Protein AF-0000000076750617 (afdb_homodimer)

pLDDT: mean 94.41, std 9.97, range [33.75, 98.94]

Foldseek 3Di:
DPQDAWDWDDDPFKIKIAGLQQAPPPCLQCVQCVQQAPPVDVVRGHCHSDDVVSNQVSQLPRQANRMDMAGNVRDHDDWDPPWDWDDDVVFWIKIAGFDWDDDPPDDIDTDGIRTADDPPQRPDPRGDRCRVVD/DPQDAWDWDDDPFKIKIAGLQQAPPPCLQCVQCVQQAPPVDVVRGHCHSDDVVSNQVSQLPRQANRMDMAGNVRDHDAWDPPWDWDDDVVFFIKIAGFDWDDDPPDDIDTDGIRTADDPPQRPDPRGDRCRVVD

Organism: NCBI:txid927661

Structure (mmCIF, N/CA/C/O backbone):
data_AF-0000000076750617-model_v1
#
loop_
_entity.id
_entity.type
_entity.pdbx_description
1 polymer 'Iron-binding zinc finger CDGSH type domain-containing protein'
#
loop_
_atom_site.group_PDB
_atom_site.id
_atom_site.type_symbol
_atom_site.label_atom_id
_atom_site.label_alt_id
_atom_site.label_comp_id
_atom_site.label_asym_id
_atom_site.label_entity_id
_atom_site.label_seq_id
_atom_site.pdbx_PDB_ins_code
_atom_site.Cartn_x
_atom_site.Cartn_y
_atom_site.Cartn_z
_atom_site.occupancy
_atom_site.B_iso_or_equiv
_atom_site.auth_seq_id
_atom_site.auth_comp_id
_atom_site.auth_asym_id
_atom_site.auth_atom_id
_atom_site.pdbx_PDB_model_num
ATOM 1 N N . MET A 1 1 ? 6.527 28.312 -9.266 1 33.91 1 MET A N 1
ATOM 2 C CA . MET A 1 1 ? 6.438 28.688 -7.859 1 33.91 1 MET A CA 1
ATOM 3 C C . MET A 1 1 ? 6.836 27.516 -6.965 1 33.91 1 MET A C 1
ATOM 5 O O . MET A 1 1 ? 6.324 26.406 -7.117 1 33.91 1 MET A O 1
ATOM 9 N N . THR A 1 2 ? 8.117 27.328 -6.492 1 40.31 2 THR A N 1
ATOM 10 C CA . THR A 1 2 ? 8.711 26.25 -5.688 1 40.31 2 THR A CA 1
ATOM 11 C C . THR A 1 2 ? 7.727 25.781 -4.625 1 40.31 2 THR A C 1
ATOM 13 O O . THR A 1 2 ? 7.316 26.547 -3.754 1 40.31 2 THR A O 1
ATOM 16 N N . GLU A 1 3 ? 6.797 24.984 -4.957 1 49.97 3 GLU A N 1
ATOM 17 C CA . GLU A 1 3 ? 5.871 24.578 -3.906 1 49.97 3 GLU A CA 1
ATOM 18 C C . GLU A 1 3 ? 6.605 24.297 -2.598 1 49.97 3 GLU A C 1
ATOM 20 O O . GLU A 1 3 ? 7.527 23.484 -2.559 1 49.97 3 GLU A O 1
ATOM 25 N N . PRO A 1 4 ? 6.648 25.156 -1.754 1 65.56 4 PRO A N 1
ATOM 26 C CA . PRO A 1 4 ? 7.43 25.031 -0.523 1 65.56 4 PRO A CA 1
ATOM 27 C C . PRO A 1 4 ? 7.242 23.672 0.161 1 65.56 4 PRO A C 1
ATOM 29 O O . PRO A 1 4 ? 6.195 23.047 0.006 1 65.56 4 PRO A O 1
ATOM 32 N N . GLY A 1 5 ? 8.367 22.828 0.518 1 80.5 5 GLY A N 1
ATOM 33 C CA . GLY A 1 5 ? 8.453 21.609 1.309 1 80.5 5 GLY A CA 1
ATOM 34 C C . GLY A 1 5 ? 7.547 21.625 2.523 1 80.5 5 GLY A C 1
ATOM 35 O O . GLY A 1 5 ? 6.762 22.562 2.709 1 80.5 5 GLY A O 1
ATOM 36 N N . PRO A 1 6 ? 7.324 20.672 3.219 1 93.81 6 PRO A N 1
ATOM 37 C CA . PRO A 1 6 ? 6.504 20.578 4.43 1 93.81 6 PRO A CA 1
ATOM 38 C C . PRO A 1 6 ? 6.809 21.703 5.426 1 93.81 6 PRO A C 1
ATOM 40 O O . PRO A 1 6 ? 7.961 22.125 5.551 1 93.81 6 PRO A O 1
ATOM 43 N N . LYS A 1 7 ? 5.758 22.25 6.109 1 97.56 7 LYS A N 1
ATOM 44 C CA . LYS A 1 7 ? 5.871 23.266 7.148 1 97.56 7 LYS A CA 1
ATOM 45 C C . LYS A 1 7 ? 5.43 22.719 8.5 1 97.56 7 LYS A C 1
ATOM 47 O O . LYS A 1 7 ? 4.449 21.984 8.586 1 97.56 7 LYS A O 1
ATOM 52 N N . SER A 1 8 ? 6.203 23.078 9.555 1 98.19 8 SER A N 1
ATOM 53 C CA . SER A 1 8 ? 5.871 22.641 10.906 1 98.19 8 SER A CA 1
ATOM 54 C C . SER A 1 8 ? 5.258 23.766 11.719 1 98.19 8 SER A C 1
ATOM 56 O O . SER A 1 8 ? 5.711 24.922 11.633 1 98.19 8 SER A O 1
ATOM 58 N N . TYR A 1 9 ? 4.266 23.531 12.422 1 98.75 9 TYR A N 1
ATOM 59 C CA . TYR A 1 9 ? 3.574 24.422 13.359 1 98.75 9 TYR A CA 1
ATOM 60 C C . TYR A 1 9 ? 3.707 23.906 14.789 1 98.75 9 TYR A C 1
ATOM 62 O O . TYR A 1 9 ? 3.172 22.859 15.133 1 98.75 9 TYR A O 1
ATOM 70 N N . GLN A 1 10 ? 4.402 24.688 15.578 1 98.56 10 GLN A N 1
ATOM 71 C CA . GLN A 1 10 ? 4.793 24.219 16.906 1 98.56 10 GLN A CA 1
ATOM 72 C C . GLN A 1 10 ? 3.771 24.641 17.969 1 98.56 10 GLN A C 1
ATOM 74 O O . GLN A 1 10 ? 3.316 25.781 17.984 1 98.56 10 GLN A O 1
ATOM 79 N N . GLY A 1 11 ? 3.348 23.719 18.75 1 98.56 11 GLY A N 1
ATOM 80 C CA . GLY A 1 11 ? 2.611 23.953 19.969 1 98.56 11 GLY A CA 1
ATOM 81 C C . GLY A 1 11 ? 3.381 23.562 21.219 1 98.56 11 GLY A C 1
ATOM 82 O O . GLY A 1 11 ? 4.547 23.172 21.141 1 98.56 11 GLY A O 1
ATOM 83 N N . SER A 1 12 ? 2.73 23.781 22.344 1 98.62 12 SER A N 1
ATOM 84 C CA . SER A 1 12 ? 3.379 23.469 23.609 1 98.62 12 SER A CA 1
ATOM 85 C C . SER A 1 12 ? 3.576 21.953 23.766 1 98.62 12 SER A C 1
ATOM 87 O O . SER A 1 12 ? 4.625 21.516 24.234 1 98.62 12 SER A O 1
ATOM 89 N N . ASP A 1 13 ? 2.564 21.172 23.344 1 98.75 13 ASP A N 1
ATOM 90 C CA . ASP A 1 13 ? 2.594 19.734 23.625 1 98.75 13 ASP A CA 1
ATOM 91 C C . ASP A 1 13 ? 2.584 18.922 22.328 1 98.75 13 ASP A C 1
ATOM 93 O O . ASP A 1 13 ? 2.738 17.703 22.359 1 98.75 13 ASP A O 1
ATOM 97 N N . ILE A 1 14 ? 2.395 19.609 21.172 1 98.81 14 ILE A N 1
ATOM 98 C CA . ILE A 1 14 ? 2.309 18.906 19.891 1 98.81 14 ILE A CA 1
ATOM 99 C C . ILE A 1 14 ? 2.762 19.828 18.766 1 98.81 14 ILE A C 1
ATOM 101 O O . ILE A 1 14 ? 2.502 21.047 18.797 1 98.81 14 ILE A O 1
ATOM 105 N N . ALA A 1 15 ? 3.518 19.266 17.828 1 98.88 15 ALA A N 1
ATOM 106 C CA . ALA A 1 15 ? 3.822 19.922 16.547 1 98.88 15 ALA A CA 1
ATOM 107 C C . ALA A 1 15 ? 3.09 19.25 15.398 1 98.88 15 ALA A C 1
ATOM 109 O O . ALA A 1 15 ? 2.994 18.016 15.344 1 98.88 15 ALA A O 1
ATOM 110 N N . VAL A 1 16 ? 2.502 20.109 14.523 1 98.88 16 VAL A N 1
ATOM 111 C CA . VAL A 1 16 ? 1.812 19.609 13.336 1 98.88 16 VAL A CA 1
ATOM 112 C C . VAL A 1 16 ? 2.607 19.969 12.086 1 98.88 16 VAL A C 1
ATOM 114 O O . VAL A 1 16 ? 3.061 21.109 11.938 1 98.88 16 VAL A O 1
ATOM 117 N N . THR A 1 17 ? 2.883 18.984 11.297 1 98.62 17 THR A N 1
ATOM 118 C CA . THR A 1 17 ? 3.533 19.203 10.008 1 98.62 17 THR A CA 1
ATOM 119 C C . THR A 1 17 ? 2.525 19.109 8.867 1 98.62 17 THR A C 1
ATOM 121 O O . THR A 1 17 ? 1.673 18.219 8.867 1 98.62 17 THR A O 1
ATOM 124 N N . PHE A 1 18 ? 2.627 20.109 7.953 1 98.62 18 PHE A N 1
ATOM 125 C CA . PHE A 1 18 ? 1.755 20.125 6.789 1 98.62 18 PHE A CA 1
ATOM 126 C C . PHE A 1 18 ? 2.57 20.109 5.5 1 98.62 18 PHE A C 1
ATOM 128 O O . PHE A 1 18 ? 3.43 20.969 5.293 1 98.62 18 PHE A O 1
ATOM 135 N N . ASP A 1 19 ? 2.305 19.078 4.719 1 96.75 19 ASP A N 1
ATOM 136 C CA . ASP A 1 19 ? 2.865 19 3.371 1 96.75 19 ASP A CA 1
ATOM 137 C C . ASP A 1 19 ? 1.813 19.328 2.316 1 96.75 19 ASP A C 1
ATOM 139 O O . ASP A 1 19 ? 1.036 18.469 1.912 1 96.75 19 ASP A O 1
ATOM 143 N N . GLY A 1 20 ? 1.879 20.547 1.853 1 95.62 20 GLY A N 1
ATOM 144 C CA . GLY A 1 20 ? 0.889 21.016 0.895 1 95.62 20 GLY A CA 1
ATOM 145 C C . GLY A 1 20 ? 0.898 20.234 -0.403 1 95.62 20 GLY A C 1
ATOM 146 O O . GLY A 1 20 ? -0.136 20.094 -1.058 1 95.62 20 GLY A O 1
ATOM 147 N N . GLY A 1 21 ? 2.018 19.719 -0.758 1 93.19 21 GLY A N 1
ATOM 148 C CA . GLY A 1 21 ? 2.146 18.938 -1.978 1 93.19 21 GLY A CA 1
ATOM 149 C C . GLY A 1 21 ? 1.416 17.609 -1.915 1 93.19 21 GLY A C 1
ATOM 150 O O . GLY A 1 21 ? 1.137 17 -2.949 1 93.19 21 GLY A O 1
ATOM 151 N N . ARG A 1 22 ? 1.099 17.172 -0.683 1 95.06 22 ARG A N 1
ATOM 152 C CA . ARG A 1 22 ? 0.409 15.898 -0.473 1 95.06 22 ARG A CA 1
ATOM 153 C C . ARG A 1 22 ? -1.066 16.125 -0.159 1 95.06 22 ARG A C 1
ATOM 155 O O . ARG A 1 22 ? -1.836 15.164 -0.053 1 95.06 22 ARG A O 1
ATOM 162 N N . CYS A 1 23 ? -1.448 17.328 -0.032 1 96.81 23 CYS A N 1
ATOM 163 C CA . CYS A 1 23 ? -2.822 17.609 0.375 1 96.81 23 CYS A CA 1
ATOM 164 C C . CYS A 1 23 ? -3.781 17.438 -0.796 1 96.81 23 CYS A C 1
ATOM 166 O O . CYS A 1 23 ? -3.602 18.047 -1.848 1 96.81 23 CYS A O 1
ATOM 168 N N . LEU A 1 24 ? -4.715 16.641 -0.522 1 95.38 24 LEU A N 1
ATOM 169 C CA . LEU A 1 24 ? -5.734 16.453 -1.547 1 95.38 24 LEU A CA 1
ATOM 170 C C . LEU A 1 24 ? -7.062 17.062 -1.114 1 95.38 24 LEU A C 1
ATOM 172 O O . LEU A 1 24 ? -8.125 16.672 -1.607 1 95.38 24 LEU A O 1
ATOM 176 N N . HIS A 1 25 ? -7.055 17.859 -0.127 1 96.25 25 HIS A N 1
ATOM 177 C CA . HIS A 1 25 ? -8.172 18.688 0.316 1 96.25 25 HIS A CA 1
ATOM 178 C C . HIS A 1 25 ? -9.359 17.828 0.733 1 96.25 25 HIS A C 1
ATOM 180 O O . HIS A 1 25 ? -10.508 18.141 0.394 1 96.25 25 HIS A O 1
ATOM 186 N N . PHE A 1 26 ? -9.062 16.844 1.54 1 95.69 26 PHE A N 1
ATOM 187 C CA . PHE A 1 26 ? -10.156 16.031 2.07 1 95.69 26 PHE A CA 1
ATOM 188 C C . PHE A 1 26 ? -10.938 16.797 3.129 1 95.69 26 PHE A C 1
ATOM 190 O O . PHE A 1 26 ? -12.078 16.438 3.447 1 95.69 26 PHE A O 1
ATOM 197 N N . ALA A 1 27 ? -10.344 17.734 3.744 1 98.12 27 ALA A N 1
ATOM 198 C CA . ALA A 1 27 ? -10.961 18.719 4.621 1 98.12 27 ALA A CA 1
ATOM 199 C C . ALA A 1 27 ? -11.359 18.094 5.953 1 98.12 27 ALA A C 1
ATOM 201 O O . ALA A 1 27 ? -12.203 18.641 6.672 1 98.12 27 ALA A O 1
ATOM 202 N N . GLU A 1 28 ? -10.789 17 6.348 1 98.5 28 GLU A N 1
ATOM 203 C CA . GLU A 1 28 ? -11.047 16.406 7.66 1 98.5 28 GLU A CA 1
ATOM 204 C C . GLU A 1 28 ? -10.539 17.312 8.781 1 98.5 28 GLU A C 1
ATOM 206 O O . GLU A 1 28 ? -11.109 17.344 9.875 1 98.5 28 GLU A O 1
ATOM 211 N N . CYS A 1 29 ? -9.5 18.047 8.461 1 98.75 29 CYS A N 1
ATOM 212 C CA . CYS A 1 29 ? -8.867 18.906 9.445 1 98.75 29 CYS A CA 1
ATOM 213 C C . CYS A 1 29 ? -9.727 20.141 9.719 1 98.75 29 CYS A C 1
ATOM 215 O O . CYS A 1 29 ? -10.109 20.375 10.867 1 98.75 29 CYS A O 1
ATOM 217 N N . VAL A 1 30 ? -10.125 20.859 8.672 1 98.75 30 VAL A N 1
ATOM 218 C CA . VAL A 1 30 ? -10.875 22.109 8.844 1 98.75 30 VAL A CA 1
ATOM 219 C C . VAL A 1 30 ? -12.266 21.797 9.391 1 98.75 30 VAL A C 1
ATOM 221 O O . VAL A 1 30 ? -12.766 22.516 10.258 1 98.75 30 VAL A O 1
ATOM 224 N N . ARG A 1 31 ? -12.891 20.688 9 1 98.62 31 ARG A N 1
ATOM 225 C CA . ARG A 1 31 ? -14.203 20.297 9.484 1 98.62 31 ARG A CA 1
ATOM 226 C C . ARG A 1 31 ? -14.133 19.75 10.906 1 98.62 31 ARG A C 1
ATOM 228 O O . ARG A 1 31 ? -15.016 20.016 11.727 1 98.62 31 ARG A O 1
ATOM 235 N N . GLY A 1 32 ? -13.125 19.047 11.219 1 98.69 32 GLY A N 1
ATOM 236 C CA . GLY A 1 32 ? -13.031 18.312 12.461 1 98.69 32 GLY A CA 1
ATOM 237 C C . GLY A 1 32 ? -12.602 19.172 13.641 1 98.69 32 GLY A C 1
ATOM 238 O O . GLY A 1 32 ? -12.953 18.875 14.789 1 98.69 32 GLY A O 1
ATOM 239 N N . LEU A 1 33 ? -11.773 20.219 13.367 1 98.81 33 LEU A N 1
ATOM 240 C CA . LEU A 1 33 ? -11.211 21.016 14.445 1 98.81 33 LEU A CA 1
ATOM 241 C C . LEU A 1 33 ? -10.914 22.438 13.969 1 98.81 33 LEU A C 1
ATOM 243 O O . LEU A 1 33 ? -9.758 22.859 13.922 1 98.81 33 LEU A O 1
ATOM 247 N N . PRO A 1 34 ? -11.945 23.219 13.695 1 98.75 34 PRO A N 1
ATOM 248 C CA . PRO A 1 34 ? -11.758 24.516 13.062 1 98.75 34 PRO A CA 1
ATOM 249 C C . PRO A 1 34 ? -11.016 25.516 13.945 1 98.75 34 PRO A C 1
ATOM 251 O O . PRO A 1 34 ? -10.461 26.5 13.453 1 98.75 34 PRO A O 1
ATOM 254 N N . GLU A 1 35 ? -10.992 25.266 15.219 1 98.69 35 GLU A N 1
ATOM 255 C CA . GLU A 1 35 ? -10.273 26.188 16.109 1 98.69 35 GLU A CA 1
ATOM 256 C C . GLU A 1 35 ? -8.758 26.016 15.961 1 98.69 35 GLU A C 1
ATOM 258 O O . GLU A 1 35 ? -7.996 26.906 16.344 1 98.69 35 GLU A O 1
ATOM 263 N N . VAL A 1 36 ? -8.305 24.891 15.445 1 98.94 36 VAL A N 1
ATOM 264 C CA . VAL A 1 36 ? -6.887 24.625 15.242 1 98.94 36 VAL A CA 1
ATOM 265 C C . VAL A 1 36 ? -6.527 24.828 13.773 1 98.94 36 VAL A C 1
ATOM 267 O O . VAL A 1 36 ? -5.465 25.359 13.453 1 98.94 36 VAL A O 1
ATOM 270 N N . PHE A 1 37 ? -7.406 24.391 12.898 1 98.94 37 PHE A N 1
ATOM 271 C CA . PHE A 1 37 ? -7.211 24.484 11.461 1 98.94 37 PHE A CA 1
ATOM 272 C C . PHE A 1 37 ? -8.156 25.516 10.859 1 98.94 37 PHE A C 1
ATOM 274 O O . PHE A 1 37 ? -9.344 25.25 10.688 1 98.94 37 PHE A O 1
ATOM 281 N N . ASP A 1 38 ? -7.637 26.688 10.523 1 98.75 38 ASP A N 1
ATOM 282 C CA . ASP A 1 38 ? -8.414 27.812 10.016 1 98.75 38 ASP A CA 1
ATOM 283 C C . ASP A 1 38 ? -7.707 28.484 8.836 1 98.75 38 ASP A C 1
ATOM 285 O O . ASP A 1 38 ? -6.785 29.281 9.023 1 98.75 38 ASP A O 1
ATOM 289 N N . VAL A 1 39 ? -8.203 28.203 7.707 1 98.06 39 VAL A N 1
ATOM 290 C CA . VAL A 1 39 ? -7.512 28.609 6.492 1 98.06 39 VAL A CA 1
ATOM 291 C C . VAL A 1 39 ? -7.609 30.125 6.328 1 98.06 39 VAL A C 1
ATOM 293 O O . VAL A 1 39 ? -6.934 30.703 5.477 1 98.06 39 VAL A O 1
ATOM 296 N N . THR A 1 40 ? -8.328 30.781 7.203 1 97.81 40 THR A N 1
ATOM 297 C CA . THR A 1 40 ? -8.469 32.219 7.129 1 97.81 40 THR A CA 1
ATOM 298 C C . THR A 1 40 ? -7.535 32.906 8.133 1 97.81 40 THR A C 1
ATOM 300 O O . THR A 1 40 ? -7.434 34.125 8.156 1 97.81 40 THR A O 1
ATOM 303 N N . ALA A 1 41 ? -6.875 32.25 8.898 1 97.88 41 ALA A N 1
ATOM 304 C CA . ALA A 1 41 ? -5.965 32.75 9.922 1 97.88 41 ALA A CA 1
ATOM 305 C C . ALA A 1 41 ? -4.512 32.656 9.461 1 97.88 41 ALA A C 1
ATOM 307 O O . ALA A 1 41 ? -4.211 31.969 8.484 1 97.88 41 ALA A O 1
ATOM 308 N N . ARG A 1 42 ? -3.629 33.469 10.195 1 97.5 42 ARG A N 1
ATOM 309 C CA . ARG A 1 42 ? -2.182 33.375 10.031 1 97.5 42 ARG A CA 1
ATOM 310 C C . ARG A 1 42 ? -1.476 33.375 11.383 1 97.5 42 ARG A C 1
ATOM 312 O O . ARG A 1 42 ? -1.557 34.344 12.125 1 97.5 42 ARG A O 1
ATOM 319 N N . PRO A 1 43 ? -0.805 32.25 11.633 1 97.44 43 PRO A N 1
ATOM 320 C CA . PRO A 1 43 ? -0.737 31 10.867 1 97.44 43 PRO A CA 1
ATOM 321 C C . PRO A 1 43 ? -2.082 30.281 10.789 1 97.44 43 PRO A C 1
ATOM 323 O O . PRO A 1 43 ? -2.932 30.453 11.672 1 97.44 43 PRO A O 1
ATOM 326 N N . TRP A 1 44 ? -2.273 29.375 9.82 1 98.44 44 TRP A N 1
ATOM 327 C CA . TRP A 1 44 ? -3.574 28.734 9.625 1 98.44 44 TRP A CA 1
ATOM 328 C C . TRP A 1 44 ? -3.711 27.5 10.508 1 98.44 44 TRP A C 1
ATOM 330 O O . TRP A 1 44 ? -4.809 26.953 10.664 1 98.44 44 TRP A O 1
ATOM 340 N N . ILE A 1 45 ? -2.609 26.969 11.016 1 98.88 45 ILE A N 1
ATOM 341 C CA . ILE A 1 45 ? -2.621 25.875 11.984 1 98.88 45 ILE A CA 1
ATOM 342 C C . ILE A 1 45 ? -2.125 26.375 13.336 1 98.88 45 ILE A C 1
ATOM 344 O O . ILE A 1 45 ? -0.996 26.859 13.453 1 98.88 45 ILE A O 1
ATOM 348 N N . SER A 1 46 ? -2.971 26.281 14.344 1 98.88 46 SER A N 1
ATOM 349 C CA . SER A 1 46 ? -2.652 26.688 15.703 1 98.88 46 SER A CA 1
ATOM 350 C C . SER A 1 46 ? -2.803 25.531 16.688 1 98.88 46 SER A C 1
ATOM 352 O O . SER A 1 46 ? -3.828 25.406 17.359 1 98.88 46 SER A O 1
ATOM 354 N N . PRO A 1 47 ? -1.754 24.734 16.922 1 98.81 47 PRO A N 1
ATOM 355 C CA . PRO A 1 47 ? -1.856 23.484 17.672 1 98.81 47 PRO A CA 1
ATOM 356 C C . PRO A 1 47 ? -2.283 23.703 19.125 1 98.81 47 PRO A C 1
ATOM 358 O O . PRO A 1 47 ? -2.885 22.828 19.75 1 98.81 47 PRO A O 1
ATOM 361 N N . ASP A 1 48 ? -2.051 24.906 19.672 1 98.81 48 ASP A N 1
ATOM 362 C CA . ASP A 1 48 ? -2.297 25.141 21.078 1 98.81 48 ASP A CA 1
ATOM 363 C C . ASP A 1 48 ? -3.766 25.469 21.344 1 98.81 48 ASP A C 1
ATOM 365 O O . ASP A 1 48 ? -4.188 25.594 22.484 1 98.81 48 ASP A O 1
ATOM 369 N N . ASN A 1 49 ? -4.539 25.547 20.266 1 98.81 49 ASN A N 1
ATOM 370 C CA . ASN A 1 49 ? -5.945 25.906 20.422 1 98.81 49 ASN A CA 1
ATOM 371 C C . ASN A 1 49 ? -6.777 24.719 20.891 1 98.81 49 ASN A C 1
ATOM 373 O O . ASN A 1 49 ? -7.973 24.859 21.156 1 98.81 49 ASN A O 1
ATOM 377 N N . ALA A 1 50 ? -6.258 23.516 21.047 1 98.81 50 ALA A N 1
ATOM 378 C CA . ALA A 1 50 ? -6.91 22.328 21.578 1 98.81 50 ALA A CA 1
ATOM 379 C C . ALA A 1 50 ? -5.898 21.406 22.266 1 98.81 50 ALA A C 1
ATOM 381 O O . ALA A 1 50 ? -4.691 21.641 22.203 1 98.81 50 ALA A O 1
ATOM 382 N N . ASP A 1 51 ? -6.441 20.469 22.938 1 98.62 51 ASP A N 1
ATOM 383 C CA . ASP A 1 51 ? -5.582 19.469 23.578 1 98.62 51 ASP A CA 1
ATOM 384 C C . ASP A 1 51 ? -4.809 18.672 22.531 1 98.62 51 ASP A C 1
ATOM 386 O O . ASP A 1 51 ? -5.344 18.344 21.469 1 98.62 51 ASP A O 1
ATOM 390 N N . ALA A 1 52 ? -3.564 18.297 22.906 1 98.81 52 ALA A N 1
ATOM 391 C CA . ALA A 1 52 ? -2.68 17.594 21.984 1 98.81 52 ALA A CA 1
ATOM 392 C C . ALA A 1 52 ? -3.334 16.312 21.469 1 98.81 52 ALA A C 1
ATOM 394 O O . ALA A 1 52 ? -3.213 15.961 20.297 1 98.81 52 ALA A O 1
ATOM 395 N N . ALA A 1 53 ? -3.992 15.578 22.359 1 98.69 53 ALA A N 1
ATOM 396 C CA . ALA A 1 53 ? -4.621 14.32 21.969 1 98.69 53 ALA A CA 1
ATOM 397 C C . ALA A 1 53 ? -5.738 14.555 20.969 1 98.69 53 ALA A C 1
ATOM 399 O O . ALA A 1 53 ? -5.938 13.75 20.047 1 98.69 53 ALA A O 1
ATOM 400 N N . VAL A 1 54 ? -6.473 15.641 21.125 1 98.81 54 VAL A N 1
ATOM 401 C CA . VAL A 1 54 ? -7.559 15.984 20.219 1 98.81 54 VAL A CA 1
ATOM 402 C C . VAL A 1 54 ? -6.984 16.359 18.859 1 98.81 54 VAL A C 1
ATOM 404 O O . VAL A 1 54 ? -7.488 15.922 17.812 1 98.81 54 VAL A O 1
ATOM 407 N N . VAL A 1 55 ? -5.898 17.156 18.797 1 98.88 55 VAL A N 1
ATOM 408 C CA . VAL A 1 55 ? -5.238 17.547 17.547 1 98.88 55 VAL A CA 1
ATOM 409 C C . VAL A 1 55 ? -4.738 16.312 16.812 1 98.88 55 VAL A C 1
ATOM 411 O O . VAL A 1 55 ? -4.977 16.156 15.617 1 98.88 55 VAL A O 1
ATOM 414 N N . ALA A 1 56 ? -4.109 15.398 17.547 1 98.88 56 ALA A N 1
ATOM 415 C CA . ALA A 1 56 ? -3.586 14.172 16.938 1 98.88 56 ALA A CA 1
ATOM 416 C C . ALA A 1 56 ? -4.703 13.359 16.297 1 98.88 56 ALA A C 1
ATOM 418 O O . ALA A 1 56 ? -4.551 12.875 15.172 1 98.88 56 ALA A O 1
ATOM 419 N N . ASP A 1 57 ? -5.797 13.258 16.984 1 98.75 57 ASP A N 1
ATOM 420 C CA . ASP A 1 57 ? -6.934 12.492 16.469 1 98.75 57 ASP A CA 1
ATOM 421 C C . ASP A 1 57 ? -7.41 13.039 15.133 1 98.75 57 ASP A C 1
ATOM 423 O O . ASP A 1 57 ? -7.672 12.273 14.203 1 98.75 57 ASP A O 1
ATOM 427 N N . VAL A 1 58 ? -7.516 14.312 15.031 1 98.88 58 VAL A N 1
ATOM 428 C CA . VAL A 1 58 ? -8.008 14.945 13.812 1 98.88 58 VAL A CA 1
ATOM 429 C C . VAL A 1 58 ? -6.969 14.82 12.703 1 98.88 58 VAL A C 1
ATOM 431 O O . VAL A 1 58 ? -7.309 14.547 11.555 1 98.88 58 VAL A O 1
ATOM 434 N N . VAL A 1 59 ? -5.652 14.977 13.023 1 98.88 59 VAL A N 1
ATOM 435 C CA . VAL A 1 59 ? -4.57 14.828 12.055 1 98.88 59 VAL A CA 1
ATOM 436 C C . VAL A 1 59 ? -4.605 13.43 11.453 1 98.88 59 VAL A C 1
ATOM 438 O O . VAL A 1 59 ? -4.41 13.266 10.242 1 98.88 59 VAL A O 1
ATOM 441 N N . GLU A 1 60 ? -4.938 12.43 12.234 1 98.69 60 GLU A N 1
ATOM 442 C CA . GLU A 1 60 ? -4.93 11.031 11.805 1 98.69 60 GLU A CA 1
ATOM 443 C C . GLU A 1 60 ? -6.07 10.742 10.836 1 98.69 60 GLU A C 1
ATOM 445 O O . GLU A 1 60 ? -6.082 9.703 10.172 1 98.69 60 GLU A O 1
ATOM 450 N N . ARG A 1 61 ? -6.949 11.688 10.688 1 98.56 61 ARG A N 1
ATOM 451 C CA . ARG A 1 61 ? -8.062 11.516 9.766 1 98.56 61 ARG A CA 1
ATOM 452 C C . ARG A 1 61 ? -7.688 11.984 8.359 1 98.56 61 ARG A C 1
ATOM 454 O O . ARG A 1 61 ? -8.438 11.758 7.406 1 98.56 61 ARG A O 1
ATOM 461 N N . CYS A 1 62 ? -6.574 12.648 8.195 1 98.62 62 CYS A N 1
ATOM 462 C CA . CYS A 1 62 ? -6.105 13.055 6.875 1 98.62 62 CYS A CA 1
ATOM 463 C C . CYS A 1 62 ? -5.668 11.852 6.051 1 98.62 62 CYS A C 1
ATOM 465 O O . CYS A 1 62 ? -4.613 11.273 6.309 1 98.62 62 CYS A O 1
ATOM 467 N N . PRO A 1 63 ? -6.352 11.555 4.969 1 97.56 63 PRO A N 1
ATOM 468 C CA . PRO A 1 63 ?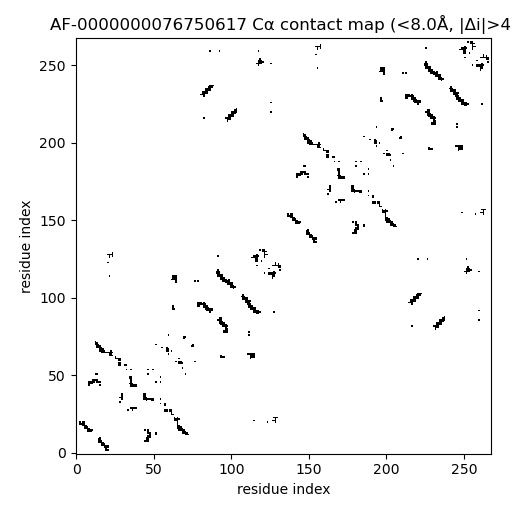 -6.074 10.289 4.285 1 97.56 63 PRO A CA 1
ATOM 469 C C . PRO A 1 63 ? -4.766 10.312 3.5 1 97.56 63 PRO A C 1
ATOM 471 O O . PRO A 1 63 ? -4.129 9.273 3.32 1 97.56 63 PRO A O 1
ATOM 474 N N . SER A 1 64 ? -4.387 11.43 3.068 1 97.31 64 SER A N 1
ATOM 475 C CA . SER A 1 64 ? -3.203 11.5 2.217 1 97.31 64 SER A CA 1
ATOM 476 C C . SER A 1 64 ? -1.923 11.477 3.047 1 97.31 64 SER A C 1
ATOM 478 O O . SER A 1 64 ? -0.832 11.273 2.508 1 97.31 64 SER A O 1
ATOM 480 N N . GLY A 1 65 ? -2.092 11.703 4.332 1 97.94 65 GLY A N 1
ATOM 481 C CA . GLY A 1 65 ? -0.913 11.844 5.172 1 97.94 65 GLY A CA 1
ATOM 482 C C . GLY A 1 65 ? -0.257 13.211 5.059 1 97.94 65 GLY A C 1
ATOM 483 O O . GLY A 1 65 ? 0.86 13.406 5.539 1 97.94 65 GLY A O 1
ATOM 484 N N . ALA A 1 66 ? -0.927 14.156 4.414 1 98 66 ALA A N 1
ATOM 485 C CA . ALA A 1 66 ? -0.399 15.516 4.305 1 98 66 ALA A CA 1
ATOM 486 C C . ALA A 1 66 ? -0.188 16.141 5.684 1 98 66 ALA A C 1
ATOM 488 O O . ALA A 1 66 ? 0.697 16.969 5.863 1 98 66 ALA A O 1
ATOM 489 N N . LEU A 1 67 ? -1.031 15.758 6.574 1 98.62 67 LEU A N 1
ATOM 490 C CA . LEU A 1 67 ? -0.852 16.203 7.957 1 98.62 67 LEU A CA 1
ATOM 491 C C . LEU A 1 67 ? -0.196 15.102 8.789 1 98.62 67 LEU A C 1
ATOM 493 O O . LEU A 1 67 ? -0.584 13.93 8.703 1 98.62 67 LEU A O 1
ATOM 497 N N . GLN A 1 68 ? 0.785 15.438 9.5 1 98.44 68 GLN A N 1
ATOM 498 C CA . GLN A 1 68 ? 1.472 14.602 10.477 1 98.44 68 GLN A CA 1
ATOM 499 C C . GLN A 1 68 ? 1.659 15.352 11.797 1 98.44 68 GLN A C 1
ATOM 501 O O . GLN A 1 68 ? 1.331 16.531 11.898 1 98.44 68 GLN A O 1
ATOM 506 N N . TYR A 1 69 ? 2.131 14.578 12.812 1 98.75 69 TYR A N 1
ATOM 507 C CA . TYR A 1 69 ? 2.342 15.266 14.078 1 98.75 69 TYR A CA 1
ATOM 508 C C . TYR A 1 69 ? 3.451 14.602 14.883 1 98.75 69 TYR A C 1
ATOM 510 O O . TYR A 1 69 ? 3.848 13.469 14.586 1 98.75 69 TYR A O 1
ATOM 518 N N . SER A 1 70 ? 3.98 15.32 15.797 1 98.5 70 SER A N 1
ATOM 519 C CA . SER A 1 70 ? 4.859 14.844 16.859 1 98.5 70 SER A CA 1
ATOM 520 C C . SER A 1 70 ? 4.422 15.375 18.219 1 98.5 70 SER A C 1
ATOM 522 O O . SER A 1 70 ? 4.242 16.578 18.391 1 98.5 70 SER A O 1
ATOM 524 N N . ARG A 1 71 ? 4.223 14.5 19.125 1 98.75 71 ARG A N 1
ATOM 525 C CA . ARG A 1 71 ? 3.807 14.906 20.469 1 98.75 71 ARG A CA 1
ATOM 526 C C . ARG A 1 71 ? 5 14.953 21.422 1 98.75 71 ARG A C 1
ATOM 528 O O . ARG A 1 71 ? 5.906 14.125 21.328 1 98.75 71 ARG A O 1
ATOM 535 N N . ARG A 1 72 ? 4.926 15.766 22.328 1 98.25 72 ARG A N 1
ATOM 536 C CA . ARG A 1 72 ? 5.984 15.906 23.312 1 98.25 72 ARG A CA 1
ATOM 537 C C . ARG A 1 72 ? 6.055 14.68 24.219 1 98.25 72 ARG A C 1
ATOM 539 O O . ARG A 1 72 ? 7.137 14.273 24.641 1 98.25 72 ARG A O 1
ATOM 546 N N . ASP A 1 73 ? 4.984 14.117 24.547 1 98.25 73 ASP A N 1
ATOM 547 C CA . ASP A 1 73 ? 4.961 12.969 25.453 1 98.25 73 ASP A CA 1
ATOM 548 C C . ASP A 1 73 ? 5.426 11.695 24.734 1 98.25 73 ASP A C 1
ATOM 550 O O . ASP A 1 73 ? 5.457 10.617 25.328 1 98.25 73 ASP A O 1
ATOM 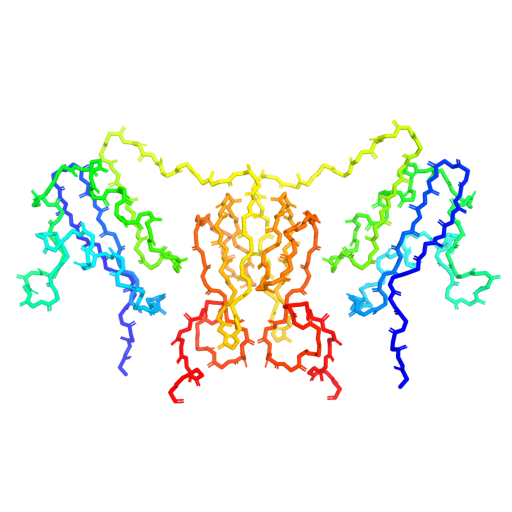554 N N . GLY A 1 74 ? 5.645 11.742 23.422 1 97.81 74 GLY A N 1
ATOM 555 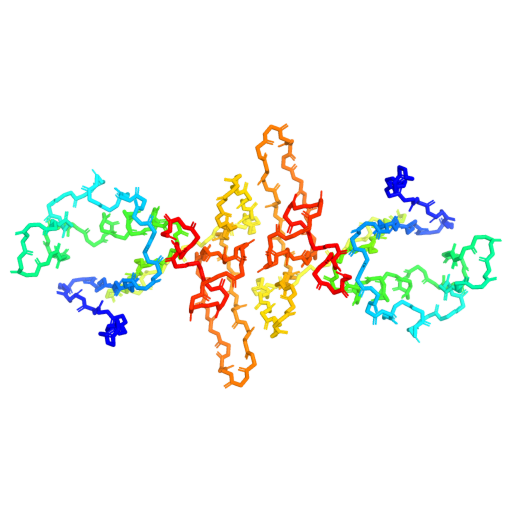C CA . GLY A 1 74 ? 6.211 10.633 22.688 1 97.81 74 GLY A CA 1
ATOM 556 C C . GLY A 1 74 ? 5.16 9.711 22.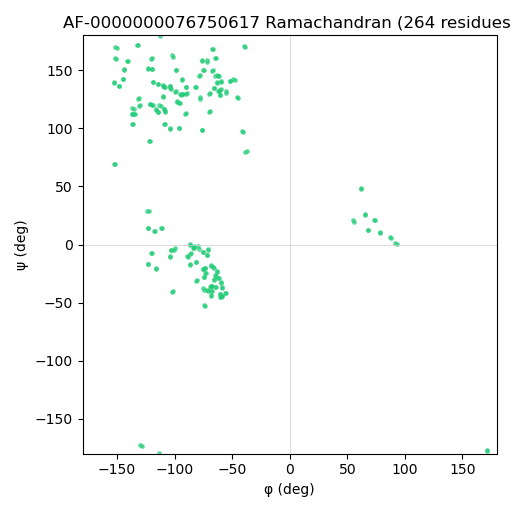094 1 97.81 74 GLY A C 1
ATOM 557 O O . GLY A 1 74 ? 5.488 8.742 21.406 1 97.81 74 GLY A O 1
ATOM 558 N N . ALA A 1 75 ? 3.885 10.102 22.359 1 98 75 ALA A N 1
ATOM 559 C CA . ALA A 1 75 ? 2.828 9.273 21.781 1 98 75 ALA A CA 1
ATOM 560 C C . ALA A 1 75 ? 2.842 9.344 20.266 1 98 75 ALA A C 1
ATOM 562 O O . ALA A 1 75 ? 3.029 10.422 19.688 1 98 75 ALA A O 1
ATOM 563 N N . GLU A 1 76 ? 2.723 8.148 19.578 1 97.19 76 GLU A N 1
ATOM 564 C CA . GLU A 1 76 ? 2.719 8.055 18.109 1 97.19 76 GLU A CA 1
ATOM 565 C C . GLU A 1 76 ? 1.417 7.438 17.609 1 97.19 76 GLU A C 1
ATOM 567 O O . GLU A 1 76 ? 0.682 6.809 18.375 1 97.19 76 GLU A O 1
ATOM 572 N N . GLU A 1 77 ? 1.14 7.676 16.328 1 97.56 77 GLU A N 1
ATOM 573 C CA . GLU A 1 77 ? -0.009 7.043 15.68 1 97.56 77 GLU A CA 1
ATOM 574 C C . GLU A 1 77 ? 0.132 5.523 15.664 1 97.56 77 GLU A C 1
ATOM 576 O O . GLU A 1 77 ? 1.212 5 15.391 1 97.56 77 GLU A O 1
ATOM 581 N N . VAL A 1 78 ? -0.913 4.887 16.062 1 97.38 78 VAL A N 1
ATOM 582 C CA . VAL A 1 78 ? -0.983 3.436 15.914 1 97.38 78 VAL A CA 1
ATOM 583 C C . VAL A 1 78 ? -1.734 3.084 14.633 1 97.38 78 VAL A C 1
ATOM 585 O O . VAL A 1 78 ? -2.965 3.152 14.586 1 97.38 78 VAL A O 1
ATOM 588 N N . PRO A 1 79 ? -1.047 2.754 13.594 1 97.69 79 PRO A N 1
ATOM 589 C CA . PRO A 1 79 ? -1.73 2.469 12.328 1 97.69 79 PRO A CA 1
ATOM 590 C C . PRO A 1 79 ? -2.49 1.145 12.352 1 97.69 79 PRO A C 1
ATOM 592 O O . PRO A 1 79 ? -2.186 0.271 13.172 1 97.69 79 PRO A O 1
ATOM 595 N N . PRO A 1 80 ? -3.445 1.042 11.5 1 98.06 80 PRO A N 1
ATOM 596 C CA . PRO A 1 80 ? -4.195 -0.216 11.438 1 98.06 80 PRO A CA 1
ATOM 597 C C . PRO A 1 80 ? -3.346 -1.384 10.938 1 98.06 80 PRO A C 1
ATOM 599 O O . PRO A 1 80 ? -2.373 -1.178 10.203 1 98.06 80 PRO A O 1
ATOM 602 N N . ASP A 1 81 ? -3.711 -2.594 11.43 1 97.69 81 ASP A N 1
ATOM 603 C CA . ASP A 1 81 ? -3.207 -3.885 10.969 1 97.69 81 ASP A CA 1
ATOM 604 C C . ASP A 1 81 ? -4.344 -4.891 10.797 1 97.69 81 ASP A C 1
ATOM 606 O O . ASP A 1 81 ? -5.031 -5.227 11.766 1 97.69 81 ASP A O 1
ATOM 610 N N . PRO A 1 82 ? -4.609 -5.273 9.578 1 98.25 82 PRO A N 1
ATOM 611 C CA . PRO A 1 82 ? -3.83 -5.148 8.344 1 98.25 82 PRO A CA 1
ATOM 612 C C . PRO A 1 82 ? -3.865 -3.734 7.766 1 98.25 82 PRO A C 1
ATOM 614 O O . PRO A 1 82 ? -4.738 -2.939 8.125 1 98.25 82 PRO A O 1
ATOM 617 N N . THR A 1 83 ? -2.748 -3.502 6.883 1 98.81 83 THR A N 1
ATOM 618 C CA . THR A 1 83 ? -2.746 -2.277 6.09 1 98.81 83 THR A CA 1
ATOM 619 C C . THR A 1 83 ? -3.963 -2.23 5.168 1 98.81 83 THR A C 1
ATOM 621 O O . THR A 1 83 ? -4.246 -3.195 4.457 1 98.81 83 THR A O 1
ATOM 624 N N . VAL A 1 84 ? -4.633 -1.105 5.141 1 98.62 84 VAL A N 1
ATOM 625 C CA . VAL A 1 84 ? -5.816 -0.937 4.305 1 98.62 84 VAL A CA 1
ATOM 626 C C . VAL A 1 84 ? -5.438 -0.23 3.006 1 98.62 84 VAL A C 1
ATOM 628 O O . VAL A 1 84 ? -4.824 0.838 3.029 1 98.62 84 VAL A O 1
ATOM 631 N N . VAL A 1 85 ? -5.73 -0.848 1.937 1 98.62 85 VAL A N 1
ATOM 632 C CA . VAL A 1 85 ? -5.547 -0.301 0.597 1 98.62 85 VAL A CA 1
ATOM 633 C C . VAL A 1 85 ? -6.906 0.019 -0.023 1 98.62 85 VAL A C 1
ATOM 635 O O . VAL A 1 85 ? -7.715 -0.881 -0.26 1 98.62 85 VAL A O 1
ATOM 638 N N . THR A 1 86 ? -7.152 1.291 -0.298 1 97.31 86 THR A N 1
ATOM 639 C CA . THR A 1 86 ? -8.445 1.705 -0.841 1 97.31 86 THR A CA 1
ATOM 640 C C . THR A 1 86 ? -8.281 2.285 -2.242 1 97.31 86 THR A C 1
ATOM 642 O O . THR A 1 86 ? -7.609 3.305 -2.424 1 97.31 86 THR A O 1
ATOM 645 N N . ALA A 1 87 ? -8.859 1.615 -3.158 1 92.62 87 ALA A N 1
ATOM 646 C CA . ALA A 1 87 ? -8.883 2.143 -4.52 1 92.62 87 ALA A CA 1
ATOM 647 C C . ALA A 1 87 ? -10.117 3.006 -4.75 1 92.62 87 ALA A C 1
ATOM 649 O O . ALA A 1 87 ? -11.25 2.518 -4.664 1 92.62 87 ALA A O 1
ATOM 650 N N . VAL A 1 88 ? -9.875 4.227 -4.926 1 84.62 88 VAL A N 1
ATOM 651 C CA . VAL A 1 88 ? -10.945 5.172 -5.223 1 84.62 88 VAL A CA 1
ATOM 652 C C . VAL A 1 88 ? -11.148 5.262 -6.734 1 84.62 88 VAL A C 1
ATOM 654 O O . VAL A 1 88 ? -10.188 5.219 -7.5 1 84.62 88 VAL A O 1
ATOM 657 N N . GLU A 1 89 ? -12.422 5.238 -7.156 1 81.06 89 GLU A N 1
ATOM 658 C CA . GLU A 1 89 ? -12.695 5.355 -8.586 1 81.06 89 GLU A CA 1
ATOM 659 C C . GLU A 1 89 ? -12.164 6.672 -9.141 1 81.06 89 GLU A C 1
ATOM 661 O O . GLU A 1 89 ? -12.453 7.742 -8.609 1 81.06 89 GLU A O 1
ATOM 666 N N . SER A 1 90 ? -11.414 6.617 -10.18 1 80.12 90 SER A N 1
ATOM 667 C CA . SER A 1 90 ? -10.852 7.789 -10.844 1 80.12 90 SER A CA 1
ATOM 668 C C . SER A 1 90 ? -10.055 8.648 -9.867 1 80.12 90 SER A C 1
ATOM 670 O O . SER A 1 90 ? -9.992 9.875 -10.023 1 80.12 90 SER A O 1
ATOM 672 N N . GLY A 1 91 ? -9.656 8.062 -8.82 1 88.56 91 GLY A N 1
ATOM 673 C CA . GLY A 1 91 ? -8.883 8.789 -7.828 1 88.56 91 GLY A CA 1
ATOM 674 C C . GLY A 1 91 ? -7.617 8.07 -7.414 1 88.56 91 GLY A C 1
ATOM 675 O O . GLY A 1 91 ? -7.164 7.152 -8.102 1 88.56 91 GLY A O 1
ATOM 676 N N . PRO A 1 92 ? -6.941 8.602 -6.41 1 95.5 92 PRO A N 1
ATOM 677 C CA . PRO A 1 92 ? -5.711 7.977 -5.914 1 95.5 92 PRO A CA 1
ATOM 678 C C . PRO A 1 92 ? -5.969 6.629 -5.242 1 95.5 92 PRO A C 1
ATOM 680 O O . PRO A 1 92 ? -7.121 6.246 -5.035 1 95.5 92 PRO A O 1
ATOM 683 N N . ILE A 1 93 ? -4.98 5.922 -4.984 1 97.31 93 ILE A N 1
ATOM 684 C CA . ILE A 1 93 ? -5.023 4.766 -4.098 1 97.31 93 ILE A CA 1
ATOM 685 C C . ILE A 1 93 ? -4.582 5.176 -2.693 1 97.31 93 ILE A C 1
ATOM 687 O O . ILE A 1 93 ? -3.473 5.688 -2.51 1 97.31 93 ILE A O 1
ATOM 691 N N . LEU A 1 94 ? -5.43 4.973 -1.771 1 98.06 94 LEU A N 1
ATOM 692 C CA . LEU A 1 94 ? -5.129 5.359 -0.397 1 98.06 94 LEU A CA 1
ATOM 693 C C . LEU A 1 94 ? -4.57 4.18 0.39 1 98.06 94 LEU A C 1
ATOM 695 O O . LEU A 1 94 ? -5.125 3.08 0.346 1 98.06 94 LEU A O 1
ATOM 699 N N . LEU A 1 95 ? -3.438 4.41 1.046 1 98.62 95 LEU A N 1
ATOM 700 C CA . LEU A 1 95 ? -2.869 3.441 1.975 1 98.62 95 LEU A CA 1
ATOM 701 C C . LEU A 1 95 ? -2.979 3.936 3.412 1 98.62 95 LEU A C 1
ATOM 703 O O . LEU A 1 95 ? -2.754 5.117 3.686 1 98.62 95 LEU A O 1
ATOM 707 N N . HIS A 1 96 ? -3.34 3.109 4.293 1 98.75 96 HIS A N 1
ATOM 708 C CA . HIS A 1 96 ? -3.324 3.352 5.73 1 98.75 96 HIS A CA 1
ATOM 709 C C . HIS A 1 96 ? -2.785 2.141 6.488 1 98.75 96 HIS A C 1
ATOM 711 O O . HIS A 1 96 ? -3.402 1.074 6.484 1 98.75 96 HIS A O 1
ATOM 717 N N . GLY A 1 97 ? -1.615 2.244 7.102 1 98.75 97 GLY A N 1
ATOM 718 C CA . GLY A 1 97 ? -0.968 1.133 7.781 1 98.75 97 GLY A CA 1
ATOM 719 C C . GLY A 1 97 ? 0.45 1.446 8.219 1 98.75 97 GLY A C 1
ATOM 720 O O . GLY A 1 97 ? 0.871 2.605 8.195 1 98.75 97 GLY A O 1
ATOM 721 N N . ASN A 1 98 ? 1.083 0.438 8.797 1 98.69 98 ASN A N 1
ATOM 722 C CA . ASN A 1 98 ? 2.508 0.506 9.109 1 98.69 98 ASN A CA 1
ATOM 723 C C . ASN A 1 98 ? 3.363 0.323 7.859 1 98.69 98 ASN A C 1
ATOM 725 O O . ASN A 1 98 ? 3.605 -0.805 7.426 1 98.69 98 ASN A O 1
ATOM 729 N N . LEU A 1 99 ? 3.838 1.49 7.293 1 98.75 99 LEU A N 1
ATOM 730 C CA . LEU A 1 99 ? 4.406 1.476 5.949 1 98.75 99 LEU A CA 1
ATOM 731 C C . LEU A 1 99 ? 5.859 1.942 5.973 1 98.75 99 LEU A C 1
ATOM 733 O O . LEU A 1 99 ? 6.246 2.746 6.824 1 98.75 99 LEU A O 1
ATOM 737 N N . VAL A 1 100 ? 6.57 1.439 5.055 1 98.56 100 VAL A N 1
ATOM 738 C CA . VAL A 1 100 ? 7.879 1.981 4.711 1 98.56 100 VAL A CA 1
ATOM 739 C C . VAL A 1 100 ? 7.973 2.188 3.201 1 98.56 100 VAL A C 1
ATOM 741 O O . VAL A 1 100 ? 7.758 1.252 2.426 1 98.56 100 VAL A O 1
ATOM 744 N N . LEU A 1 101 ? 8.164 3.361 2.811 1 97.88 101 LEU A N 1
ATOM 745 C CA . LEU A 1 101 ? 8.297 3.703 1.399 1 97.88 101 LEU A CA 1
ATOM 746 C C . LEU A 1 101 ? 9.75 3.613 0.949 1 97.88 101 LEU A C 1
ATOM 748 O O . LEU A 1 101 ? 10.641 4.164 1.599 1 97.88 101 LEU A O 1
ATOM 752 N N . THR A 1 102 ? 9.93 2.93 -0.121 1 96.19 102 THR A N 1
ATOM 753 C CA . THR A 1 102 ? 11.242 2.793 -0.738 1 96.19 102 THR A CA 1
ATOM 754 C C . THR A 1 102 ? 11.242 3.359 -2.156 1 96.19 102 THR A C 1
ATOM 756 O O . THR A 1 102 ? 10.43 2.945 -2.99 1 96.19 102 THR A O 1
ATOM 759 N N . GLU A 1 103 ? 12.047 4.328 -2.436 1 90.69 103 GLU A N 1
ATOM 760 C CA . GLU A 1 103 ? 12.234 4.938 -3.75 1 90.69 103 GLU A CA 1
ATOM 761 C C . GLU A 1 103 ? 13.695 4.871 -4.188 1 90.69 103 GLU A C 1
ATOM 763 O O . GLU A 1 103 ? 14.602 4.863 -3.348 1 90.69 103 GLU A O 1
ATOM 768 N N . PRO A 1 104 ? 13.867 4.828 -5.504 1 84.56 104 PRO A N 1
ATOM 769 C CA . PRO A 1 104 ? 15.258 4.797 -5.973 1 84.56 104 PRO A CA 1
ATOM 770 C C . PRO A 1 104 ? 16.094 5.965 -5.445 1 84.56 104 PRO A C 1
ATOM 772 O O . PRO A 1 104 ? 15.609 7.102 -5.414 1 84.56 104 PRO A O 1
ATOM 775 N N . LEU A 1 105 ? 17.25 5.73 -4.906 1 83.94 105 LEU A N 1
ATOM 776 C CA . LEU A 1 105 ? 18.281 6.688 -4.512 1 83.94 105 LEU A CA 1
ATOM 777 C C . LEU A 1 105 ? 17.812 7.531 -3.33 1 83.94 105 LEU A C 1
ATOM 779 O O . LEU A 1 105 ? 18.359 8.609 -3.084 1 83.94 105 LEU A O 1
ATOM 783 N N . GLN A 1 106 ? 16.766 7.215 -2.658 1 86.5 106 GLN A N 1
ATOM 784 C CA . GLN A 1 106 ? 16.312 7.898 -1.454 1 86.5 106 GLN A CA 1
ATOM 785 C C . GLN A 1 106 ? 16.281 6.949 -0.261 1 86.5 106 GLN A C 1
ATOM 787 O O . GLN A 1 106 ? 16 5.758 -0.417 1 86.5 106 GLN A O 1
ATOM 792 N N . PRO A 1 107 ? 16.672 7.43 0.829 1 93 107 PRO A N 1
ATOM 793 C CA . PRO A 1 107 ? 16.516 6.586 2.014 1 93 107 PRO A CA 1
ATOM 794 C C . PRO A 1 107 ? 15.055 6.211 2.27 1 93 107 PRO A C 1
ATOM 796 O O . PRO A 1 107 ? 14.148 7.02 2.031 1 93 107 PRO A O 1
ATOM 799 N N . SER A 1 108 ? 14.844 4.977 2.658 1 95.5 108 SER A N 1
ATOM 800 C CA . SER A 1 108 ? 13.492 4.57 3.021 1 95.5 108 SER A CA 1
ATOM 801 C C . SER A 1 108 ? 12.977 5.371 4.211 1 95.5 108 SER A C 1
ATOM 803 O O . SER A 1 108 ? 13.75 5.754 5.09 1 95.5 108 SER A O 1
ATOM 805 N N . HIS A 1 109 ? 11.695 5.625 4.168 1 94.81 109 HIS A N 1
ATOM 806 C CA . HIS A 1 109 ? 11.148 6.352 5.309 1 94.81 109 HIS A CA 1
ATOM 807 C C . HIS A 1 109 ? 9.742 5.871 5.645 1 94.81 109 HIS A C 1
ATOM 809 O O . HIS A 1 109 ? 9.008 5.426 4.762 1 94.81 109 HIS A O 1
ATOM 815 N N . ARG A 1 110 ? 9.406 5.992 6.895 1 96.75 110 ARG A N 1
ATOM 816 C CA . ARG A 1 110 ? 8.164 5.461 7.441 1 96.75 110 ARG A CA 1
ATOM 817 C C . ARG A 1 110 ? 6.988 6.375 7.113 1 96.75 110 ARG A C 1
ATOM 819 O O . ARG A 1 110 ? 7.148 7.594 7.023 1 96.75 110 ARG A O 1
ATOM 826 N N . GLN A 1 111 ? 5.887 5.742 6.902 1 97.12 111 GLN A N 1
ATOM 827 C CA . GLN A 1 111 ? 4.605 6.414 6.703 1 97.12 111 GLN A CA 1
ATOM 828 C C . GLN A 1 111 ? 3.475 5.656 7.395 1 97.12 111 GLN A C 1
ATOM 830 O O . GLN A 1 111 ? 3.578 4.453 7.629 1 97.12 111 GLN A O 1
ATOM 835 N N . ASN A 1 112 ? 2.377 6.469 7.656 1 98.25 112 ASN A N 1
ATOM 836 C CA . ASN A 1 112 ? 1.17 5.812 8.148 1 98.25 112 ASN A CA 1
ATOM 837 C C . ASN A 1 112 ? 0.014 5.957 7.164 1 98.25 112 ASN A C 1
ATOM 839 O O . ASN A 1 112 ? -0.966 5.211 7.234 1 98.25 112 ASN A O 1
ATOM 843 N N . ARG A 1 113 ? 0.16 6.941 6.32 1 98.62 113 ARG A N 1
ATOM 844 C CA . ARG A 1 113 ? -0.875 7.242 5.336 1 98.62 113 ARG A CA 1
ATOM 845 C C . ARG A 1 113 ? -0.268 7.812 4.062 1 98.62 113 ARG A C 1
ATOM 847 O O . ARG A 1 113 ? 0.653 8.633 4.117 1 98.62 113 ARG A O 1
ATOM 854 N N . MET A 1 114 ? -0.755 7.336 3 1 97.88 114 MET A N 1
ATOM 855 C CA . MET A 1 114 ? -0.318 7.805 1.688 1 97.88 114 MET A CA 1
ATOM 856 C C . MET A 1 114 ? -1.479 7.816 0.7 1 97.88 114 MET A C 1
ATOM 858 O O . MET A 1 114 ? -2.344 6.938 0.741 1 97.88 114 MET A O 1
ATOM 862 N N . ALA A 1 115 ? -1.485 8.797 -0.125 1 97.81 115 ALA A N 1
ATOM 863 C CA . ALA A 1 115 ? -2.271 8.766 -1.355 1 97.81 115 ALA A CA 1
ATOM 864 C C . ALA A 1 115 ? -1.372 8.625 -2.578 1 97.81 115 ALA A C 1
ATOM 866 O O . ALA A 1 115 ? -0.588 9.523 -2.893 1 97.81 115 ALA A O 1
ATOM 867 N N . LEU A 1 116 ? -1.511 7.543 -3.232 1 97.06 116 LEU A N 1
ATOM 868 C CA . LEU A 1 116 ? -0.643 7.238 -4.367 1 97.06 116 LEU A CA 1
ATOM 869 C C . LEU A 1 116 ? -1.282 7.688 -5.676 1 97.06 116 LEU A C 1
ATOM 871 O O . LEU A 1 116 ? -2.488 7.52 -5.871 1 97.06 116 LEU A O 1
ATOM 875 N N . CYS A 1 117 ? -0.438 8.195 -6.535 1 95.38 117 CYS A N 1
ATOM 876 C CA . CYS A 1 117 ? -0.893 8.586 -7.867 1 95.38 117 CYS A CA 1
ATOM 877 C C . CYS A 1 117 ? -1.248 7.359 -8.703 1 95.38 117 CYS A C 1
ATOM 879 O O . CYS A 1 117 ? -0.441 6.438 -8.836 1 95.38 117 CYS A O 1
ATOM 881 N N . ALA A 1 118 ? -2.428 7.438 -9.289 1 93.69 118 ALA A N 1
ATOM 882 C CA . ALA A 1 118 ? -2.895 6.316 -10.102 1 93.69 118 ALA A CA 1
ATOM 883 C C . ALA A 1 118 ? -3.09 6.738 -11.555 1 93.69 118 ALA A C 1
ATOM 885 O O . ALA A 1 118 ? -3.654 5.988 -12.352 1 93.69 118 ALA A O 1
ATOM 886 N N . CYS A 1 119 ? -2.635 7.891 -11.961 1 93.25 119 CYS A N 1
ATOM 887 C CA . CYS A 1 119 ? -2.898 8.367 -13.312 1 93.25 119 CYS A CA 1
ATOM 888 C C . CYS A 1 119 ? -1.598 8.664 -14.047 1 93.25 119 CYS A C 1
ATOM 890 O O . CYS A 1 119 ? -1.603 8.883 -15.266 1 93.25 119 CYS A O 1
ATOM 892 N N . GLY A 1 120 ? -0.557 8.773 -13.297 1 91.69 120 GLY A N 1
ATOM 893 C CA . GLY A 1 120 ? 0.744 8.992 -13.906 1 91.69 120 GLY A CA 1
ATOM 894 C C . GLY A 1 120 ? 1.056 10.453 -14.141 1 91.69 120 GLY A C 1
ATOM 895 O O . GLY A 1 120 ? 2.123 10.797 -14.656 1 91.69 120 GLY A O 1
ATOM 896 N N . ARG A 1 121 ? 0.209 11.336 -13.672 1 92.94 121 ARG A N 1
ATOM 897 C CA . ARG A 1 121 ? 0.376 12.742 -14.031 1 92.94 121 ARG A CA 1
ATOM 898 C C . ARG A 1 121 ? 0.965 13.547 -12.875 1 92.94 121 ARG A C 1
ATOM 900 O O . ARG A 1 121 ? 1.347 14.703 -13.055 1 92.94 121 ARG A O 1
ATOM 907 N N . SER A 1 122 ? 1.029 12.938 -11.672 1 93.69 122 SER A N 1
ATOM 908 C CA . SER A 1 122 ? 1.549 13.664 -10.516 1 93.69 122 SER A CA 1
ATOM 909 C C . SER A 1 122 ? 3.008 14.055 -10.719 1 93.69 122 SER A C 1
ATOM 911 O O . SER A 1 122 ? 3.809 13.258 -11.203 1 93.69 122 SER A O 1
ATOM 913 N N . ALA A 1 123 ? 3.348 15.297 -10.305 1 92 123 ALA A N 1
ATOM 914 C CA . ALA A 1 123 ? 4.738 15.742 -10.297 1 92 123 ALA A CA 1
ATOM 915 C C . ALA A 1 123 ? 5.461 15.273 -9.039 1 92 123 ALA A C 1
ATOM 917 O O . ALA A 1 123 ? 6.676 15.438 -8.914 1 92 123 ALA A O 1
ATOM 918 N N . LYS A 1 124 ? 4.746 14.578 -8.172 1 91.19 124 LYS A N 1
ATOM 919 C CA . LYS A 1 124 ? 5.301 14.164 -6.887 1 91.19 124 LYS A CA 1
ATOM 920 C C . LYS A 1 124 ? 5.203 12.648 -6.715 1 91.19 124 LYS A C 1
ATOM 922 O O . LYS A 1 124 ? 5.16 12.148 -5.59 1 91.19 124 LYS A O 1
ATOM 927 N N . ARG A 1 125 ? 5.223 11.977 -7.766 1 92.81 125 ARG A N 1
ATOM 928 C CA . ARG A 1 125 ? 5.117 10.523 -7.684 1 92.81 125 ARG A CA 1
ATOM 929 C C . ARG A 1 125 ? 6.141 9.953 -6.711 1 92.81 125 ARG A C 1
ATOM 931 O O . ARG A 1 125 ? 7.262 10.461 -6.609 1 92.81 125 ARG A O 1
ATOM 938 N N . PRO A 1 126 ? 5.676 8.914 -5.941 1 94.94 126 PRO A N 1
ATOM 939 C CA . PRO A 1 126 ? 4.453 8.125 -6.125 1 94.94 126 PRO A CA 1
ATOM 940 C C . PRO A 1 126 ? 3.232 8.766 -5.473 1 94.94 126 PRO A C 1
ATOM 942 O O . PRO A 1 126 ? 2.117 8.258 -5.605 1 94.94 126 PRO A O 1
ATOM 945 N N . PHE A 1 127 ? 3.434 9.945 -4.82 1 95.75 127 PHE A N 1
ATOM 946 C CA . PHE A 1 127 ? 2.303 10.602 -4.172 1 95.75 127 PHE A CA 1
ATOM 947 C C . PHE A 1 127 ? 1.397 11.258 -5.207 1 95.75 127 PHE A C 1
ATOM 949 O O . PHE A 1 127 ? 1.862 11.688 -6.262 1 95.75 127 PHE A O 1
ATOM 956 N N . CYS A 1 128 ? 0.158 11.312 -4.871 1 95.69 128 CYS A N 1
ATOM 957 C CA . CYS A 1 128 ? -0.82 12.031 -5.68 1 95.69 128 CYS A CA 1
ATOM 958 C C . CYS A 1 128 ? -0.789 13.523 -5.367 1 95.69 128 CYS A C 1
ATOM 960 O O . CYS A 1 128 ? -0.754 13.922 -4.203 1 95.69 128 CYS A O 1
ATOM 962 N N . ASP A 1 129 ? -0.822 14.32 -6.473 1 93.19 129 ASP A N 1
ATOM 963 C CA . ASP A 1 129 ? -0.886 15.773 -6.281 1 93.19 129 ASP A CA 1
ATOM 964 C C . ASP A 1 129 ? -2.1 16.359 -6.992 1 93.19 129 ASP A C 1
ATOM 966 O O . ASP A 1 129 ? -2.127 17.562 -7.289 1 93.19 129 ASP A O 1
ATOM 970 N N . ASN A 1 130 ? -3.021 15.57 -7.402 1 91.25 130 ASN A N 1
ATOM 971 C CA . ASN A 1 130 ? -4.273 15.953 -8.047 1 91.25 130 ASN A CA 1
ATOM 972 C C . ASN A 1 130 ? -4.031 16.609 -9.406 1 91.25 130 ASN A C 1
ATOM 974 O O . ASN A 1 130 ? -4.852 17.391 -9.875 1 91.25 130 ASN A O 1
ATOM 978 N N . ALA A 1 131 ? -2.98 16.312 -10.016 1 90.25 131 ALA A N 1
ATOM 979 C CA . ALA A 1 131 ? -2.658 16.922 -11.305 1 90.25 131 ALA A CA 1
ATOM 980 C C . ALA A 1 131 ? -3.676 16.531 -12.367 1 90.25 131 ALA A C 1
ATOM 982 O O . ALA A 1 131 ? -3.867 17.25 -13.352 1 90.25 131 ALA A O 1
ATOM 983 N N . CYS A 1 132 ? -4.305 15.344 -12.172 1 84.38 132 CYS A N 1
ATOM 984 C CA . CYS A 1 132 ? -5.246 14.867 -13.18 1 84.38 132 CYS A CA 1
ATOM 985 C C . CYS A 1 132 ? -6.559 15.641 -13.109 1 84.38 132 CYS A C 1
ATOM 987 O O . CYS A 1 132 ? -7.383 15.562 -14.023 1 84.38 132 CYS A O 1
ATOM 989 N N . ARG A 1 133 ? -6.812 16.219 -12.039 1 77.12 133 ARG A N 1
ATOM 990 C CA . ARG A 1 133 ? -8.055 16.984 -11.906 1 77.12 133 ARG A CA 1
ATOM 991 C C . ARG A 1 133 ? -7.879 18.406 -12.414 1 77.12 133 ARG A C 1
ATOM 993 O O . ARG A 1 133 ? -8.859 19.141 -12.562 1 77.12 133 ARG A O 1
ATOM 1000 N N . THR A 1 134 ? -6.629 18.75 -12.734 1 62.75 134 THR A N 1
ATOM 1001 C CA . THR A 1 134 ? -6.406 20.094 -13.281 1 62.75 134 THR A CA 1
ATOM 1002 C C . THR A 1 134 ? -6.27 20.031 -14.805 1 62.75 134 THR A C 1
ATOM 1004 O O . THR A 1 134 ? -5.664 19.094 -15.336 1 62.75 134 THR A O 1
ATOM 1007 N N . MET B 1 1 ? -10.766 -11.367 -26.094 1 33.75 1 MET B N 1
ATOM 1008 C CA . MET B 1 1 ? -10.438 -12.68 -25.547 1 33.75 1 MET B CA 1
ATOM 1009 C C . MET B 1 1 ? -10.516 -12.664 -24.031 1 33.75 1 MET B C 1
ATOM 1011 O O . MET B 1 1 ? -9.914 -11.812 -23.375 1 33.75 1 MET B O 1
ATOM 1015 N N . THR B 1 2 ? -11.633 -13.016 -23.328 1 40.31 2 THR B N 1
ATOM 1016 C CA . THR B 1 2 ? -11.914 -13.023 -21.891 1 40.31 2 THR B CA 1
ATOM 1017 C C . THR B 1 2 ? -10.688 -13.445 -21.094 1 40.31 2 THR B C 1
ATOM 1019 O O . THR B 1 2 ? -10.195 -14.562 -21.25 1 40.31 2 THR B O 1
ATOM 1022 N N . GLU B 1 3 ? -9.773 -12.586 -20.859 1 50.09 3 GLU B N 1
ATOM 1023 C CA . GLU B 1 3 ? -8.609 -13.055 -20.109 1 50.09 3 GLU B CA 1
ATOM 1024 C C . GLU B 1 3 ? -9.008 -13.984 -18.984 1 50.09 3 GLU B C 1
ATOM 1026 O O . GLU B 1 3 ? -9.82 -13.625 -18.125 1 50.09 3 GLU B O 1
ATOM 1031 N N . PRO B 1 4 ? -8.953 -15.172 -19.156 1 65.31 4 PRO B N 1
ATOM 1032 C CA . PRO B 1 4 ? -9.43 -16.141 -18.156 1 65.31 4 PRO B CA 1
ATOM 1033 C C . PRO B 1 4 ? -8.977 -15.812 -16.75 1 65.31 4 PRO B C 1
ATOM 1035 O O . PRO B 1 4 ? -7.93 -15.18 -16.562 1 65.31 4 PRO B O 1
ATOM 1038 N N . GLY B 1 5 ? -9.93 -15.688 -15.656 1 80.44 5 GLY B N 1
ATOM 1039 C CA . GLY B 1 5 ? -9.727 -15.547 -14.219 1 80.44 5 GLY B CA 1
ATOM 1040 C C . GLY B 1 5 ? -8.594 -16.406 -13.695 1 80.44 5 GLY B C 1
ATOM 1041 O O . GLY B 1 5 ? -7.883 -17.047 -14.469 1 80.44 5 GLY B O 1
ATOM 1042 N N . PRO B 1 6 ? -8.148 -16.328 -12.578 1 93.88 6 PRO B N 1
ATOM 1043 C CA . PRO B 1 6 ? -7.086 -17.125 -11.961 1 93.88 6 PRO B CA 1
ATOM 1044 C C . PRO B 1 6 ? -7.289 -18.625 -12.156 1 93.88 6 PRO B C 1
ATOM 1046 O O . PRO B 1 6 ? -8.43 -19.109 -12.164 1 93.88 6 PRO B O 1
ATOM 1049 N N . LYS B 1 7 ? -6.176 -19.391 -12.383 1 97.62 7 LYS B N 1
ATOM 1050 C CA . LYS B 1 7 ? -6.172 -20.844 -12.516 1 97.62 7 LYS B CA 1
ATOM 1051 C C . LYS B 1 7 ? -5.41 -21.5 -11.367 1 97.62 7 LYS B C 1
ATOM 1053 O O . LYS B 1 7 ? -4.363 -21 -10.945 1 97.62 7 LYS B O 1
ATOM 1058 N N . SER B 1 8 ? -5.973 -22.609 -10.852 1 98.25 8 SER B N 1
ATOM 1059 C CA . SER B 1 8 ? -5.328 -23.344 -9.766 1 98.25 8 SER B CA 1
ATOM 1060 C C . SER B 1 8 ? -4.676 -24.625 -10.273 1 98.25 8 SER B C 1
ATOM 1062 O O . SER B 1 8 ? -5.246 -25.328 -11.109 1 98.25 8 SER B O 1
ATOM 1064 N N . TYR B 1 9 ? -3.555 -24.922 -9.883 1 98.75 9 TYR B N 1
ATOM 1065 C CA . TYR B 1 9 ? -2.775 -26.125 -10.141 1 98.75 9 TYR B CA 1
ATOM 1066 C C . TYR B 1 9 ? -2.564 -26.922 -8.859 1 98.75 9 TYR B C 1
ATOM 1068 O O . TYR B 1 9 ? -1.871 -26.469 -7.949 1 98.75 9 TYR B O 1
ATOM 1076 N N . GLN B 1 10 ? -3.148 -28.094 -8.836 1 98.56 10 GLN B N 1
ATOM 1077 C CA . GLN B 1 10 ? -3.213 -28.875 -7.598 1 98.56 10 GLN B CA 1
ATOM 1078 C C . GLN B 1 10 ? -2.043 -29.844 -7.496 1 98.56 10 GLN B C 1
ATOM 1080 O O . GLN B 1 10 ? -1.718 -30.531 -8.469 1 98.56 10 GLN B O 1
ATOM 1085 N N . GLY B 1 11 ? -1.371 -29.828 -6.406 1 98.56 11 GLY B N 1
ATOM 1086 C CA . GLY B 1 11 ? -0.426 -30.859 -6.012 1 98.56 11 GLY B CA 1
ATOM 1087 C C . GLY B 1 11 ? -0.877 -31.641 -4.801 1 98.56 11 GLY B C 1
ATOM 1088 O O . GLY B 1 11 ? -1.985 -31.453 -4.301 1 98.56 11 GLY B O 1
ATOM 1089 N N . SER B 1 12 ? -0.035 -32.562 -4.426 1 98.56 12 SER B N 1
ATOM 1090 C CA . SER B 1 12 ? -0.371 -33.438 -3.287 1 98.56 12 SER B CA 1
ATOM 1091 C C . SER B 1 12 ? -0.381 -32.625 -1.987 1 98.56 12 SER B C 1
ATOM 1093 O O . SER B 1 12 ? -1.258 -32.812 -1.143 1 98.56 12 SER B O 1
ATOM 1095 N N . ASP B 1 13 ? 0.595 -31.688 -1.84 1 98.75 13 ASP B N 1
ATOM 1096 C CA . ASP B 1 13 ? 0.765 -31.016 -0.558 1 98.75 13 ASP B CA 1
ATOM 1097 C C . ASP B 1 13 ? 0.587 -29.5 -0.708 1 98.75 13 ASP B C 1
ATOM 1099 O O . ASP B 1 13 ? 0.562 -28.781 0.285 1 98.75 13 ASP B O 1
ATOM 1103 N N . ILE B 1 14 ? 0.465 -29.016 -1.979 1 98.81 14 ILE B N 1
ATOM 1104 C CA . ILE B 1 14 ? 0.353 -27.578 -2.227 1 98.81 14 ILE B CA 1
ATOM 1105 C C . ILE B 1 14 ? -0.413 -27.344 -3.525 1 98.81 14 ILE B C 1
ATOM 1107 O O . ILE B 1 14 ? -0.271 -28.094 -4.488 1 98.81 14 ILE B O 1
ATOM 1111 N N . ALA B 1 15 ? -1.282 -26.328 -3.488 1 98.88 15 ALA B N 1
ATOM 1112 C CA . ALA B 1 15 ? -1.909 -25.781 -4.695 1 98.88 15 ALA B CA 1
ATOM 1113 C C . ALA B 1 15 ? -1.368 -24.391 -5.023 1 98.88 15 ALA B C 1
ATOM 1115 O O . ALA B 1 15 ? -1.167 -23.578 -4.129 1 98.88 15 ALA B O 1
ATOM 1116 N N . VAL B 1 16 ? -1.069 -24.203 -6.332 1 98.88 16 VAL B N 1
ATOM 1117 C CA . VAL B 1 16 ? -0.592 -22.906 -6.805 1 98.88 16 VAL B CA 1
ATOM 1118 C C . VAL B 1 16 ? -1.659 -22.25 -7.672 1 98.88 16 VAL B C 1
ATOM 1120 O O . VAL B 1 16 ? -2.246 -22.906 -8.547 1 98.88 16 VAL B O 1
ATOM 1123 N N . THR B 1 17 ? -1.981 -21.047 -7.336 1 98.69 17 THR B N 1
ATOM 1124 C CA . THR B 1 17 ? -2.902 -20.266 -8.141 1 98.69 17 THR B CA 1
ATOM 1125 C C . THR B 1 17 ? -2.145 -19.219 -8.961 1 98.69 17 THR B C 1
ATOM 1127 O O . THR B 1 17 ? -1.227 -18.562 -8.453 1 98.69 17 THR B O 1
ATOM 1130 N N . PHE B 1 18 ? -2.545 -19.156 -10.266 1 98.62 18 PHE B N 1
ATOM 1131 C CA . PHE B 1 18 ? -1.938 -18.188 -11.164 1 98.62 18 PHE B CA 1
ATOM 1132 C C . PHE B 1 18 ? -2.994 -17.266 -11.758 1 98.62 18 PHE B C 1
ATOM 1134 O O . PHE B 1 18 ? -3.959 -17.734 -12.367 1 98.62 18 PHE B O 1
ATOM 1141 N N . ASP B 1 19 ? -2.791 -15.984 -11.484 1 96.69 19 ASP B N 1
ATOM 1142 C CA . ASP B 1 19 ? -3.607 -14.953 -12.117 1 96.69 19 ASP B CA 1
ATOM 1143 C C . ASP B 1 19 ? -2.834 -14.242 -13.227 1 96.69 19 ASP B C 1
ATOM 1145 O O . ASP B 1 19 ? -2.08 -13.305 -12.969 1 96.69 19 ASP B O 1
ATOM 1149 N N . GLY B 1 20 ? -3.104 -14.656 -14.43 1 95.62 20 GLY B N 1
ATOM 1150 C CA . GLY B 1 20 ? -2.383 -14.109 -15.57 1 95.62 20 GLY B CA 1
ATOM 1151 C C . GLY B 1 20 ? -2.586 -12.617 -15.75 1 95.62 20 GLY B C 1
ATOM 1152 O O . GLY B 1 20 ? -1.7 -11.922 -16.25 1 95.62 20 GLY B O 1
ATOM 1153 N N . GLY B 1 21 ? -3.699 -12.133 -15.344 1 93.25 21 GLY B N 1
ATOM 1154 C CA . GLY B 1 21 ? -4 -10.719 -15.453 1 93.25 21 GLY B CA 1
ATOM 1155 C C . GLY B 1 21 ? -3.148 -9.852 -14.539 1 93.25 21 GLY B C 1
ATOM 1156 O O . GLY B 1 21 ? -3.031 -8.648 -14.75 1 93.25 21 GLY B O 1
ATOM 1157 N N . ARG B 1 22 ? -2.537 -10.492 -13.523 1 95.12 22 ARG B N 1
ATOM 1158 C CA . ARG B 1 22 ? -1.7 -9.781 -12.555 1 95.12 22 ARG B CA 1
ATOM 1159 C C . ARG B 1 22 ? -0.22 -10.016 -12.844 1 95.12 22 ARG B C 1
ATOM 1161 O O . ARG B 1 22 ? 0.643 -9.422 -12.195 1 95.12 22 ARG B O 1
ATOM 1168 N N . CYS B 1 23 ? 0.059 -10.836 -13.781 1 96.75 23 CYS B N 1
ATOM 1169 C CA . CYS B 1 23 ? 1.454 -11.188 -14.023 1 96.75 23 CYS B CA 1
ATOM 1170 C C . CYS B 1 23 ? 2.168 -10.078 -14.789 1 96.75 23 CYS B C 1
ATOM 1172 O O . CYS B 1 23 ? 1.718 -9.68 -15.867 1 96.75 23 CYS B O 1
ATOM 1174 N N . LEU B 1 24 ? 3.219 -9.711 -14.211 1 95.31 24 LEU B N 1
ATOM 1175 C CA . LEU B 1 24 ? 4.023 -8.695 -14.891 1 95.31 24 LEU B CA 1
ATOM 1176 C C . LEU B 1 24 ? 5.344 -9.281 -15.375 1 95.31 24 LEU B C 1
ATOM 1178 O O . LEU B 1 24 ? 6.312 -8.547 -15.586 1 95.31 24 LEU B O 1
ATOM 1182 N N . HIS B 1 25 ? 5.465 -10.547 -15.391 1 96.19 25 HIS B N 1
ATOM 1183 C CA . HIS B 1 25 ? 6.559 -11.297 -15.992 1 96.19 25 HIS B CA 1
ATOM 1184 C C . HIS B 1 25 ? 7.891 -10.969 -15.32 1 96.19 25 HIS B C 1
ATOM 1186 O O . HIS B 1 25 ? 8.906 -10.789 -16 1 96.19 25 HIS B O 1
ATOM 1192 N N . PHE B 1 26 ? 7.859 -10.992 -14.008 1 95.62 26 PHE B N 1
ATOM 1193 C CA . PHE B 1 26 ? 9.109 -10.781 -13.289 1 95.62 26 PHE B CA 1
ATOM 1194 C C . PHE B 1 26 ? 10.016 -12 -13.406 1 95.62 26 PHE B C 1
ATOM 1196 O O . PHE B 1 26 ? 11.227 -11.906 -13.18 1 95.62 26 PHE B O 1
ATOM 1203 N N . ALA B 1 27 ? 9.469 -13.125 -13.633 1 98.12 27 ALA B N 1
ATOM 1204 C CA . ALA B 1 27 ? 10.156 -14.359 -14 1 98.12 27 ALA B CA 1
ATOM 1205 C C . ALA B 1 27 ? 10.883 -14.961 -12.805 1 98.12 27 ALA B C 1
ATOM 1207 O O . ALA B 1 27 ? 11.797 -15.781 -12.961 1 98.12 27 ALA B O 1
ATOM 1208 N N . GLU B 1 28 ? 10.516 -14.641 -11.602 1 98.5 28 GLU B N 1
ATOM 1209 C CA . GLU B 1 28 ? 11.086 -15.258 -10.406 1 98.5 28 GLU B CA 1
ATOM 1210 C C . GLU B 1 28 ? 10.727 -16.734 -10.328 1 98.5 28 GLU B C 1
ATOM 1212 O O . GLU B 1 28 ? 11.5 -17.547 -9.805 1 98.5 28 GLU B O 1
ATOM 1217 N N . CYS B 1 29 ? 9.578 -17.031 -10.867 1 98.75 29 CYS B N 1
ATOM 1218 C CA . CYS B 1 29 ? 9.078 -18.406 -10.812 1 98.75 29 CYS B CA 1
ATOM 1219 C C . CYS B 1 29 ? 9.852 -19.312 -11.766 1 98.75 29 CYS B C 1
ATOM 1221 O O . CYS B 1 29 ? 10.445 -20.297 -11.344 1 98.75 29 CYS B O 1
ATOM 1223 N N . VAL B 1 30 ? 9.953 -18.922 -13.047 1 98.75 30 VAL B N 1
ATOM 1224 C CA . VAL B 1 30 ? 10.602 -19.75 -14.047 1 98.75 30 VAL B CA 1
ATOM 1225 C C . VAL B 1 30 ? 12.094 -19.844 -13.758 1 98.75 30 VAL B C 1
ATOM 1227 O O . VAL B 1 30 ? 12.695 -20.922 -13.891 1 98.75 30 VAL B O 1
ATOM 1230 N N . ARG B 1 31 ? 12.734 -18.797 -13.266 1 98.56 31 ARG B N 1
ATOM 1231 C CA . ARG B 1 31 ? 14.156 -18.781 -12.945 1 98.56 31 ARG B CA 1
ATOM 1232 C C . ARG B 1 31 ? 14.43 -19.562 -11.656 1 98.56 31 ARG B C 1
ATOM 1234 O O . ARG B 1 31 ? 15.438 -20.266 -11.547 1 98.56 31 ARG B O 1
ATOM 1241 N N . GLY B 1 32 ? 13.594 -19.438 -10.719 1 98.69 32 GLY B N 1
ATOM 1242 C CA . GLY B 1 32 ? 13.844 -19.953 -9.375 1 98.69 32 GLY B CA 1
ATOM 1243 C C . GLY B 1 32 ? 13.578 -21.438 -9.242 1 98.69 32 GLY B C 1
ATOM 1244 O O . GLY B 1 32 ? 14.18 -22.109 -8.398 1 98.69 32 GLY B O 1
ATOM 1245 N N . LEU B 1 33 ? 12.594 -21.953 -10.055 1 98.81 33 LEU B N 1
ATOM 1246 C CA . LEU B 1 33 ? 12.188 -23.359 -9.906 1 98.81 33 LEU B CA 1
ATOM 1247 C C . LEU B 1 33 ? 11.664 -23.906 -11.234 1 98.81 33 LEU B C 1
ATOM 1249 O O . LEU B 1 33 ? 10.484 -24.234 -11.344 1 98.81 33 LEU B O 1
ATOM 1253 N N . PRO B 1 34 ? 12.539 -24.078 -12.203 1 98.75 34 PRO B N 1
ATOM 1254 C CA . PRO B 1 34 ? 12.102 -24.438 -13.562 1 98.75 34 PRO B CA 1
ATOM 1255 C C . PRO B 1 34 ? 11.469 -25.812 -13.641 1 98.75 34 PRO B C 1
ATOM 1257 O O . PRO B 1 34 ? 10.727 -26.109 -14.578 1 98.75 34 PRO B O 1
ATOM 1260 N N . GLU B 1 35 ? 11.727 -26.656 -12.672 1 98.69 35 GLU B N 1
ATOM 1261 C CA . GLU B 1 35 ? 11.117 -27.984 -12.695 1 98.69 35 GLU B CA 1
ATOM 1262 C C . GLU B 1 35 ? 9.633 -27.922 -12.344 1 98.69 35 GLU B C 1
ATOM 1264 O O . GLU B 1 35 ? 8.875 -28.844 -12.648 1 98.69 35 GLU B O 1
ATOM 1269 N N . VAL B 1 36 ? 9.188 -26.859 -11.695 1 98.94 36 VAL B N 1
ATOM 1270 C CA . VAL B 1 36 ? 7.789 -26.672 -11.32 1 98.94 36 VAL B CA 1
ATOM 1271 C C . VAL B 1 36 ? 7.117 -25.703 -12.281 1 98.94 36 VAL B C 1
ATOM 1273 O O . VAL B 1 36 ? 5.965 -25.891 -12.672 1 98.94 36 VAL B O 1
ATOM 1276 N N . PHE B 1 37 ? 7.84 -24.656 -12.648 1 98.94 37 PHE B N 1
ATOM 1277 C CA . PHE B 1 37 ? 7.348 -23.625 -13.547 1 98.94 37 PHE B CA 1
ATOM 1278 C C . PHE B 1 37 ? 8.039 -23.719 -14.906 1 98.94 37 PHE B C 1
ATOM 1280 O O . PHE B 1 37 ? 9.188 -23.297 -15.047 1 98.94 37 PHE B O 1
ATOM 1287 N N . ASP B 1 38 ? 7.336 -24.25 -15.906 1 98.75 38 ASP B N 1
ATOM 1288 C CA . ASP B 1 38 ? 7.875 -24.484 -17.25 1 98.75 38 ASP B CA 1
ATOM 1289 C C . ASP B 1 38 ? 6.879 -24.062 -18.328 1 98.75 38 ASP B C 1
ATOM 1291 O O . ASP B 1 38 ? 5.945 -24.812 -18.641 1 98.75 38 ASP B O 1
ATOM 1295 N N . VAL B 1 39 ? 7.152 -22.984 -18.875 1 98.06 39 VAL B N 1
ATOM 1296 C CA . VAL B 1 39 ? 6.188 -22.375 -19.781 1 98.06 39 VAL B CA 1
ATOM 1297 C C . VAL B 1 39 ? 6.098 -23.188 -21.078 1 98.06 39 VAL B C 1
ATOM 1299 O O . VAL B 1 39 ? 5.207 -22.953 -21.906 1 98.06 39 VAL B O 1
ATOM 1302 N N . THR B 1 40 ? 6.922 -24.188 -21.203 1 97.81 40 THR B N 1
ATOM 1303 C CA . THR B 1 40 ? 6.891 -25.031 -22.391 1 97.81 40 THR B CA 1
ATOM 1304 C C . THR B 1 40 ? 6.125 -26.328 -22.125 1 97.81 40 THR B C 1
ATOM 1306 O O . THR B 1 40 ? 5.91 -27.125 -23.031 1 97.81 40 THR B O 1
ATOM 1309 N N . ALA B 1 41 ? 5.691 -26.562 -21 1 97.81 41 ALA B N 1
ATOM 1310 C CA . ALA B 1 41 ? 4.965 -27.766 -20.594 1 97.81 41 ALA B CA 1
ATOM 1311 C C . ALA B 1 41 ? 3.467 -27.484 -20.5 1 97.81 41 ALA B C 1
ATOM 1313 O O . ALA B 1 41 ? 3.041 -26.328 -20.484 1 97.81 41 ALA B O 1
ATOM 1314 N N . ARG B 1 42 ? 2.668 -28.672 -20.484 1 97.38 42 ARG B N 1
ATOM 1315 C CA . ARG B 1 42 ? 1.235 -28.625 -20.203 1 97.38 42 ARG B CA 1
ATOM 1316 C C . ARG B 1 42 ? 0.827 -29.75 -19.266 1 97.38 42 ARG B C 1
ATOM 1318 O O . ARG B 1 42 ? 0.961 -30.922 -19.594 1 97.38 42 ARG B O 1
ATOM 1325 N N . PRO B 1 43 ? 0.349 -29.297 -18.125 1 97.5 43 PRO B N 1
ATOM 1326 C CA . PRO B 1 43 ? 0.251 -27.922 -17.609 1 97.5 43 PRO B CA 1
ATOM 1327 C C . PRO B 1 43 ? 1.616 -27.281 -17.375 1 97.5 43 PRO B C 1
ATOM 1329 O O . PRO B 1 43 ? 2.605 -27.984 -17.156 1 97.5 43 PRO B O 1
ATOM 1332 N N . TRP B 1 44 ? 1.685 -25.922 -17.297 1 98.44 44 TRP B N 1
ATOM 1333 C CA . TRP B 1 44 ? 2.975 -25.25 -17.188 1 98.44 44 TRP B CA 1
ATOM 1334 C C . TRP B 1 44 ? 3.418 -25.141 -15.734 1 98.44 44 TRP B C 1
ATOM 1336 O O . TRP B 1 44 ? 4.574 -24.828 -15.453 1 98.44 44 TRP B O 1
ATOM 1346 N N . ILE B 1 45 ? 2.502 -25.328 -14.781 1 98.88 45 ILE B N 1
ATOM 1347 C CA . ILE B 1 45 ? 2.826 -25.375 -13.359 1 98.88 45 ILE B CA 1
ATOM 1348 C C . ILE B 1 45 ? 2.572 -26.781 -12.828 1 98.88 45 ILE B C 1
ATOM 1350 O O . ILE B 1 45 ? 1.449 -27.281 -12.891 1 98.88 45 ILE B O 1
ATOM 1354 N N . SER B 1 46 ? 3.617 -27.406 -12.32 1 98.88 46 SER B N 1
ATOM 1355 C CA . SER B 1 46 ? 3.549 -28.75 -11.758 1 98.88 46 SER B CA 1
ATOM 1356 C C . SER B 1 46 ? 4.016 -28.766 -10.305 1 98.88 46 SER B C 1
ATOM 1358 O O . SER B 1 46 ? 5.164 -29.109 -10.016 1 98.88 46 SER B O 1
ATOM 1360 N N . PRO B 1 47 ? 3.121 -28.547 -9.328 1 98.81 47 PRO B N 1
ATOM 1361 C CA . PRO B 1 47 ? 3.502 -28.344 -7.926 1 98.81 47 PRO B CA 1
ATOM 1362 C C . PRO B 1 47 ? 4.191 -29.562 -7.316 1 98.81 47 PRO B C 1
ATOM 1364 O O . PRO B 1 47 ? 4.98 -29.422 -6.379 1 98.81 47 PRO B O 1
ATOM 1367 N N . ASP B 1 48 ? 3.965 -30.734 -7.871 1 98.81 48 ASP B N 1
ATOM 1368 C CA . ASP B 1 48 ? 4.473 -31.953 -7.25 1 98.81 48 ASP B CA 1
ATOM 1369 C C . ASP B 1 48 ? 5.926 -32.219 -7.656 1 98.81 48 ASP B C 1
ATOM 1371 O O . ASP B 1 48 ? 6.559 -33.156 -7.148 1 98.81 48 ASP B O 1
ATOM 1375 N N . ASN B 1 49 ? 6.445 -31.359 -8.516 1 98.81 49 ASN B N 1
ATOM 1376 C CA . ASN B 1 49 ? 7.809 -31.578 -8.992 1 98.81 49 ASN B CA 1
ATOM 1377 C C . ASN B 1 49 ? 8.836 -31.094 -7.965 1 98.81 49 ASN B C 1
ATOM 1379 O O . ASN B 1 49 ? 10.039 -31.281 -8.164 1 98.81 49 ASN B O 1
ATOM 1383 N N . ALA B 1 50 ? 8.492 -30.531 -6.832 1 98.81 50 ALA B N 1
ATOM 1384 C CA . ALA B 1 50 ? 9.352 -30.125 -5.727 1 98.81 50 ALA B CA 1
ATOM 1385 C C . ALA B 1 50 ? 8.602 -30.172 -4.398 1 98.81 50 ALA B C 1
ATOM 1387 O O . ALA B 1 50 ? 7.383 -30.375 -4.379 1 98.81 50 ALA B O 1
ATOM 1388 N N . ASP B 1 51 ? 9.352 -30.031 -3.381 1 98.62 51 ASP B N 1
ATOM 1389 C CA . ASP B 1 51 ? 8.742 -29.984 -2.057 1 98.62 51 ASP B CA 1
ATOM 1390 C C . ASP B 1 51 ? 7.852 -28.75 -1.905 1 98.62 51 ASP B C 1
ATOM 1392 O O . ASP B 1 51 ? 8.195 -27.672 -2.398 1 98.62 51 ASP B O 1
ATOM 1396 N N . ALA B 1 52 ? 6.746 -28.938 -1.151 1 98.81 52 ALA B N 1
ATOM 1397 C CA . ALA B 1 52 ? 5.766 -27.859 -0.974 1 98.81 52 ALA B CA 1
ATOM 1398 C C . ALA B 1 52 ? 6.426 -26.609 -0.424 1 98.81 52 ALA B C 1
ATOM 1400 O O . ALA B 1 52 ? 6.102 -25.5 -0.846 1 98.81 52 ALA B O 1
ATOM 1401 N N . ALA B 1 53 ? 7.328 -26.766 0.534 1 98.69 53 ALA B N 1
ATOM 1402 C CA . ALA B 1 53 ? 7.98 -25.609 1.146 1 98.69 53 ALA B CA 1
ATOM 1403 C C . ALA B 1 53 ? 8.844 -24.875 0.131 1 98.69 53 ALA B C 1
ATOM 1405 O O . ALA B 1 53 ? 8.922 -23.641 0.164 1 98.69 53 ALA B O 1
ATOM 1406 N N . VAL B 1 54 ? 9.477 -25.609 -0.758 1 98.81 54 VAL B N 1
ATOM 1407 C CA . VAL B 1 54 ? 10.305 -25.016 -1.795 1 98.81 54 VAL B CA 1
ATOM 1408 C C . VAL B 1 54 ? 9.43 -24.25 -2.787 1 98.81 54 VAL B C 1
ATOM 1410 O O . VAL B 1 54 ? 9.758 -23.125 -3.176 1 98.81 54 VAL B O 1
ATOM 1413 N N . VAL B 1 55 ? 8.289 -24.812 -3.215 1 98.88 55 VAL B N 1
ATOM 1414 C CA . VAL B 1 55 ? 7.352 -24.156 -4.129 1 98.88 55 VAL B CA 1
ATOM 1415 C C . VAL B 1 55 ? 6.836 -22.859 -3.514 1 98.88 55 VAL B C 1
ATOM 1417 O O . VAL B 1 55 ? 6.832 -21.812 -4.168 1 98.88 55 VAL B O 1
ATOM 1420 N N . ALA B 1 56 ? 6.473 -22.922 -2.244 1 98.88 56 ALA B N 1
ATOM 1421 C CA . ALA B 1 56 ? 5.957 -21.734 -1.552 1 98.88 56 ALA B CA 1
ATOM 1422 C C . ALA B 1 56 ? 6.988 -20.609 -1.541 1 98.88 56 ALA B C 1
ATOM 1424 O O . ALA B 1 56 ? 6.656 -19.453 -1.808 1 98.88 56 ALA B O 1
ATOM 1425 N N . ASP B 1 57 ? 8.211 -20.969 -1.279 1 98.75 57 ASP B N 1
ATOM 1426 C CA . ASP B 1 57 ? 9.289 -19.984 -1.228 1 98.75 57 ASP B CA 1
ATOM 1427 C C . ASP B 1 57 ? 9.422 -19.25 -2.557 1 98.75 57 ASP B C 1
ATOM 1429 O O . ASP B 1 57 ? 9.57 -18.016 -2.58 1 98.75 57 ASP B O 1
ATOM 1433 N N . VAL B 1 58 ? 9.375 -19.953 -3.619 1 98.88 58 VAL B N 1
ATOM 1434 C CA . VAL B 1 58 ? 9.547 -19.359 -4.945 1 98.88 58 VAL B CA 1
ATOM 1435 C C . VAL B 1 58 ? 8.312 -18.531 -5.301 1 98.88 58 VAL B C 1
ATOM 1437 O O . VAL B 1 58 ? 8.43 -17.438 -5.848 1 98.88 58 VAL B O 1
ATOM 1440 N N . VAL B 1 59 ? 7.078 -19.016 -4.953 1 98.88 59 VAL B N 1
ATOM 1441 C CA . VAL B 1 59 ? 5.84 -18.281 -5.199 1 98.88 59 VAL B CA 1
ATOM 1442 C C . VAL B 1 59 ? 5.891 -16.922 -4.492 1 98.88 59 VAL B C 1
ATOM 1444 O O . VAL B 1 59 ? 5.469 -15.914 -5.047 1 98.88 59 VAL B O 1
ATOM 1447 N N . GLU B 1 60 ? 6.477 -16.875 -3.314 1 98.75 60 GLU B N 1
ATOM 1448 C CA . GLU B 1 60 ? 6.52 -15.672 -2.488 1 98.75 60 GLU B CA 1
ATOM 1449 C C . GLU B 1 60 ? 7.461 -14.633 -3.082 1 98.75 60 GLU B C 1
ATOM 1451 O O . GLU B 1 60 ? 7.438 -13.469 -2.678 1 98.75 60 GLU B O 1
ATOM 1456 N N . ARG B 1 61 ? 8.195 -15.016 -4.09 1 98.56 61 ARG B N 1
ATOM 1457 C CA . ARG B 1 61 ? 9.109 -14.086 -4.742 1 98.56 61 ARG B CA 1
ATOM 1458 C C . ARG B 1 61 ? 8.406 -13.336 -5.867 1 98.56 61 ARG B C 1
ATOM 1460 O O . ARG B 1 61 ? 8.961 -12.383 -6.43 1 98.56 61 ARG B O 1
ATOM 1467 N N . CYS B 1 62 ? 7.215 -13.727 -6.238 1 98.62 62 CYS B N 1
ATOM 1468 C CA . CYS B 1 62 ? 6.445 -13.023 -7.254 1 98.62 62 CYS B CA 1
ATOM 1469 C C . CYS B 1 62 ? 5.969 -11.672 -6.734 1 98.62 62 CYS B C 1
ATOM 1471 O O . CYS B 1 62 ? 5.055 -11.609 -5.91 1 98.62 62 CYS B O 1
ATOM 1473 N N . PRO B 1 63 ? 6.441 -10.578 -7.297 1 97.56 63 PRO B N 1
ATOM 1474 C CA . PRO B 1 63 ? 6.152 -9.281 -6.676 1 97.56 63 PRO B CA 1
ATOM 1475 C C . PRO B 1 63 ? 4.715 -8.828 -6.902 1 97.56 63 PRO B C 1
ATOM 1477 O O . PRO B 1 63 ? 4.16 -8.094 -6.078 1 97.56 63 PRO B O 1
ATOM 1480 N N . SER B 1 64 ? 4.141 -9.234 -7.941 1 97.25 64 SER B N 1
ATOM 1481 C CA . SER B 1 64 ? 2.809 -8.742 -8.266 1 97.25 64 SER B CA 1
ATOM 1482 C C . SER B 1 64 ? 1.733 -9.484 -7.484 1 97.25 64 SER B C 1
ATOM 1484 O O . SER B 1 64 ? 0.583 -9.047 -7.43 1 97.25 64 SER B O 1
ATOM 1486 N N . GLY B 1 65 ? 2.143 -10.609 -6.922 1 97.94 65 GLY B N 1
ATOM 1487 C CA . GLY B 1 65 ? 1.15 -11.461 -6.285 1 97.94 65 GLY B CA 1
ATOM 1488 C C . GLY B 1 65 ? 0.354 -12.297 -7.27 1 97.94 65 GLY B C 1
ATOM 1489 O O . GLY B 1 65 ? -0.65 -12.906 -6.902 1 97.94 65 GLY B O 1
ATOM 1490 N N . ALA B 1 66 ? 0.778 -12.32 -8.523 1 98 66 ALA B N 1
ATOM 1491 C CA . ALA B 1 66 ? 0.107 -13.141 -9.531 1 98 66 ALA B CA 1
ATOM 1492 C C . ALA B 1 66 ? 0.128 -14.617 -9.133 1 98 66 ALA B C 1
ATOM 1494 O O . ALA B 1 66 ? -0.778 -15.375 -9.492 1 98 66 ALA B O 1
ATOM 1495 N N . LEU B 1 67 ? 1.169 -14.992 -8.484 1 98.62 67 LEU B N 1
ATOM 1496 C CA . LEU B 1 67 ? 1.236 -16.344 -7.953 1 98.62 67 LEU B CA 1
ATOM 1497 C C . LEU B 1 67 ? 0.877 -16.359 -6.469 1 98.62 67 LEU B C 1
ATOM 1499 O O . LEU B 1 67 ? 1.346 -15.523 -5.703 1 98.62 67 LEU B O 1
ATOM 1503 N N . GLN B 1 68 ? 0.032 -17.234 -6.102 1 98.44 68 GLN B N 1
ATOM 1504 C CA . GLN B 1 68 ? -0.349 -17.531 -4.727 1 98.44 68 GLN B CA 1
ATOM 1505 C C . GLN B 1 68 ? -0.331 -19.031 -4.469 1 98.44 68 GLN B C 1
ATOM 1507 O O . GLN B 1 68 ? -0.116 -19.828 -5.391 1 98.44 68 GLN B O 1
ATOM 1512 N N . TYR B 1 69 ? -0.495 -19.375 -3.174 1 98.75 69 TYR B N 1
ATOM 1513 C CA . TYR B 1 69 ? -0.509 -20.812 -2.896 1 98.75 69 TYR B CA 1
ATOM 1514 C C . TYR B 1 69 ? -1.355 -21.125 -1.668 1 98.75 69 TYR B C 1
ATOM 1516 O O . TYR B 1 69 ? -1.688 -20.219 -0.893 1 98.75 69 TYR B O 1
ATOM 1524 N N . SER B 1 70 ? -1.761 -22.328 -1.564 1 98.5 70 SER B N 1
ATOM 1525 C CA . SER B 1 70 ? -2.348 -22.938 -0.376 1 98.5 70 SER B CA 1
ATOM 1526 C C . SER B 1 70 ? -1.694 -24.281 -0.064 1 98.5 70 SER B C 1
ATOM 1528 O O . SER B 1 70 ? -1.601 -25.156 -0.935 1 98.5 70 SER B O 1
ATOM 1530 N N . ARG B 1 71 ? -1.23 -24.422 1.117 1 98.75 71 ARG B N 1
ATOM 1531 C CA . ARG B 1 71 ? -0.592 -25.672 1.519 1 98.75 71 ARG B CA 1
ATOM 1532 C C . ARG B 1 71 ? -1.558 -26.562 2.303 1 98.75 71 ARG B C 1
ATOM 1534 O O . ARG B 1 71 ? -2.375 -26.062 3.078 1 98.75 71 ARG B O 1
ATOM 1541 N N . ARG B 1 72 ? -1.385 -27.75 2.201 1 98.19 72 ARG B N 1
ATOM 1542 C CA . ARG B 1 72 ? -2.223 -28.703 2.914 1 98.19 72 ARG B CA 1
ATOM 1543 C C . ARG B 1 72 ? -1.978 -28.641 4.418 1 98.19 72 ARG B C 1
ATOM 1545 O O . ARG B 1 72 ? -2.904 -28.812 5.211 1 98.19 72 ARG B O 1
ATOM 1552 N N . ASP B 1 73 ? -0.802 -28.422 4.82 1 98.19 73 ASP B N 1
ATOM 1553 C CA . ASP B 1 73 ? -0.477 -28.391 6.242 1 98.19 73 ASP B CA 1
ATOM 1554 C C . ASP B 1 73 ? -0.951 -27.094 6.887 1 98.19 73 ASP B C 1
ATOM 1556 O O . ASP B 1 73 ? -0.752 -26.875 8.086 1 98.19 73 ASP B O 1
ATOM 1560 N N . GLY B 1 74 ? -1.451 -26.125 6.102 1 97.81 74 GLY B N 1
ATOM 1561 C CA . GLY B 1 74 ? -2.047 -24.906 6.629 1 97.81 74 GLY B CA 1
ATOM 1562 C C . GLY B 1 74 ? -1.052 -23.781 6.773 1 97.81 74 GLY B C 1
ATOM 1563 O O . GLY B 1 74 ? -1.422 -22.672 7.16 1 97.81 74 GLY B O 1
ATOM 1564 N N . ALA B 1 75 ? 0.202 -24.109 6.363 1 97.94 75 ALA B N 1
ATOM 1565 C CA . ALA B 1 75 ? 1.193 -23.031 6.441 1 97.94 75 ALA B CA 1
ATOM 1566 C C . ALA B 1 75 ? 0.859 -21.906 5.469 1 97.94 75 ALA B C 1
ATOM 1568 O O . ALA B 1 75 ? 0.462 -22.156 4.328 1 97.94 75 ALA B O 1
ATOM 1569 N N . GLU B 1 76 ? 0.951 -20.609 5.961 1 97.19 76 GLU B N 1
ATOM 1570 C CA . GLU B 1 76 ? 0.663 -19.422 5.156 1 97.19 76 GLU B CA 1
ATOM 1571 C C . GLU B 1 76 ? 1.882 -18.5 5.059 1 97.19 76 GLU B C 1
ATOM 1573 O O . GLU B 1 76 ? 2.814 -18.625 5.855 1 97.19 76 GLU B O 1
ATOM 1578 N N . GLU B 1 77 ? 1.881 -17.641 4.047 1 97.56 77 GLU B N 1
ATOM 1579 C CA . GLU B 1 77 ? 2.924 -16.625 3.912 1 97.56 77 GLU B CA 1
ATOM 1580 C C . GLU B 1 77 ? 2.924 -15.672 5.102 1 97.56 77 GLU B C 1
ATOM 1582 O O . GLU B 1 77 ? 1.862 -15.234 5.555 1 97.56 77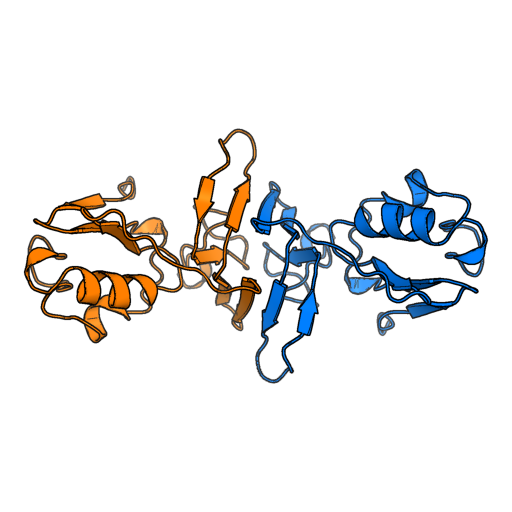 GLU B O 1
ATOM 1587 N N . VAL B 1 78 ? 4.078 -15.461 5.625 1 97.38 78 VAL B N 1
ATOM 1588 C CA . VAL B 1 78 ? 4.246 -14.422 6.641 1 97.38 78 VAL B CA 1
ATOM 1589 C C . VAL B 1 78 ? 4.754 -13.141 5.992 1 97.38 78 VAL B C 1
ATOM 1591 O O . VAL B 1 78 ? 5.938 -13.023 5.668 1 97.38 78 VAL B O 1
ATOM 1594 N N . PRO B 1 79 ? 3.902 -12.195 5.742 1 97.69 79 PRO B N 1
ATOM 1595 C CA . PRO B 1 79 ? 4.344 -10.977 5.066 1 97.69 79 PRO B CA 1
ATOM 1596 C C . PRO B 1 79 ? 5.211 -10.086 5.957 1 97.69 79 PRO B C 1
ATOM 1598 O O . PRO B 1 79 ? 5.16 -10.203 7.184 1 97.69 79 PRO B O 1
ATOM 1601 N N . PRO B 1 80 ? 5.973 -9.25 5.348 1 98.06 80 PRO B N 1
ATOM 1602 C CA . PRO B 1 80 ? 6.812 -8.344 6.133 1 98.06 80 PRO B CA 1
ATOM 1603 C C . PRO B 1 80 ? 5.996 -7.309 6.906 1 98.06 80 PRO B C 1
ATOM 1605 O O . PRO B 1 80 ? 4.879 -6.969 6.504 1 98.06 80 PRO B O 1
ATOM 1608 N N . ASP B 1 81 ? 6.555 -6.906 8.062 1 97.69 81 ASP B N 1
ATOM 1609 C CA . ASP B 1 81 ? 6.098 -5.785 8.875 1 97.69 81 ASP B CA 1
ATOM 1610 C C . ASP B 1 81 ? 7.273 -4.918 9.32 1 97.69 81 ASP B C 1
ATOM 1612 O O . ASP B 1 81 ? 8.164 -5.383 10.031 1 97.69 81 ASP B O 1
ATOM 1616 N N . PRO B 1 82 ? 7.324 -3.709 8.812 1 98.25 82 PRO B N 1
ATOM 1617 C CA . PRO B 1 82 ? 6.309 -2.908 8.125 1 98.25 82 PRO B CA 1
ATOM 1618 C C . PRO B 1 82 ? 6.086 -3.352 6.684 1 98.25 82 PRO B C 1
ATOM 1620 O O . PRO B 1 82 ? 6.93 -4.043 6.109 1 98.25 82 PRO B O 1
ATOM 1623 N N . THR B 1 83 ? 4.797 -2.932 6.195 1 98.81 83 THR B N 1
ATOM 1624 C CA . THR B 1 83 ? 4.512 -3.088 4.773 1 98.81 83 THR B CA 1
ATOM 1625 C C . THR B 1 83 ? 5.508 -2.291 3.932 1 98.81 83 THR B C 1
ATOM 1627 O O . THR B 1 83 ? 5.734 -1.106 4.184 1 98.81 83 THR B O 1
ATOM 1630 N N . VAL B 1 84 ? 6.039 -2.91 2.908 1 98.62 84 VAL B N 1
ATOM 1631 C CA . VAL B 1 84 ? 7.012 -2.262 2.033 1 98.62 84 VAL B CA 1
ATOM 1632 C C . VAL B 1 84 ? 6.309 -1.738 0.782 1 98.62 84 VAL B C 1
ATOM 1634 O O . VAL B 1 84 ? 5.609 -2.488 0.095 1 98.62 84 VAL B O 1
ATOM 1637 N N . VAL B 1 85 ? 6.445 -0.498 0.567 1 98.69 85 VAL B N 1
ATOM 1638 C CA . VAL B 1 85 ? 5.938 0.177 -0.623 1 98.69 85 VAL B CA 1
ATOM 1639 C C . VAL B 1 85 ? 7.102 0.584 -1.522 1 98.69 85 VAL B C 1
ATOM 1641 O O . VAL B 1 85 ? 7.934 1.408 -1.137 1 98.69 85 VAL B O 1
ATOM 1644 N N . THR B 1 86 ? 7.16 0.026 -2.717 1 97.25 86 THR B N 1
ATOM 1645 C CA . THR B 1 86 ? 8.266 0.309 -3.629 1 97.25 86 THR B CA 1
ATOM 1646 C C . THR B 1 86 ? 7.762 1.008 -4.887 1 97.25 86 THR B C 1
ATOM 1648 O O . THR B 1 86 ? 6.969 0.441 -5.645 1 97.25 86 THR B O 1
ATOM 1651 N N . ALA B 1 87 ? 8.203 2.184 -5.047 1 92.69 87 ALA B N 1
ATOM 1652 C CA . ALA B 1 87 ? 7.895 2.904 -6.277 1 92.69 87 ALA B CA 1
ATOM 1653 C C . ALA B 1 87 ? 8.969 2.668 -7.336 1 92.69 87 ALA B C 1
ATOM 1655 O O . ALA B 1 87 ? 10.133 3.021 -7.133 1 92.69 87 ALA B O 1
ATOM 1656 N N . VAL B 1 88 ? 8.578 2.008 -8.336 1 84.19 88 VAL B N 1
ATOM 1657 C CA . VAL B 1 88 ? 9.469 1.752 -9.461 1 84.19 88 VAL B CA 1
ATOM 1658 C C . VAL B 1 88 ? 9.344 2.877 -10.484 1 84.19 88 VAL B C 1
ATOM 1660 O O . VAL B 1 88 ? 8.242 3.393 -10.719 1 84.19 88 VAL B O 1
ATOM 1663 N N . GLU B 1 89 ? 10.484 3.355 -10.992 1 80.88 89 GLU B N 1
ATOM 1664 C CA . GLU B 1 89 ? 10.43 4.41 -12 1 80.88 89 GLU B CA 1
ATOM 1665 C C . GLU B 1 89 ? 9.672 3.957 -13.242 1 80.88 89 GLU B C 1
ATOM 1667 O O . GLU B 1 89 ? 9.961 2.9 -13.805 1 80.88 89 GLU B O 1
ATOM 1672 N N . SER B 1 90 ? 8.734 4.707 -13.664 1 79.81 90 SER B N 1
ATOM 1673 C CA . SER B 1 90 ? 7.934 4.426 -14.852 1 79.81 90 SER B CA 1
ATOM 1674 C C . SER B 1 90 ? 7.273 3.057 -14.766 1 79.81 90 SER B C 1
ATOM 1676 O O . SER B 1 90 ? 7.031 2.412 -15.789 1 79.81 90 SER B O 1
ATOM 1678 N N . GLY B 1 91 ? 7.184 2.57 -13.602 1 88.38 91 GLY B N 1
ATOM 1679 C CA . GLY B 1 91 ? 6.559 1.272 -13.406 1 88.38 91 GLY B CA 1
ATOM 1680 C C . GLY B 1 91 ? 5.477 1.286 -12.344 1 88.38 91 GLY B C 1
ATOM 1681 O O . GLY B 1 91 ? 4.988 2.352 -11.961 1 88.38 91 GLY B O 1
ATOM 1682 N N . PRO B 1 92 ? 4.961 0.11 -12.016 1 95.44 92 PRO B N 1
ATOM 1683 C CA . PRO B 1 92 ? 3.928 0.003 -10.977 1 95.44 92 PRO B CA 1
ATOM 1684 C C . PRO B 1 92 ? 4.449 0.349 -9.586 1 95.44 92 PRO B C 1
ATOM 1686 O O . PRO B 1 92 ? 5.656 0.542 -9.406 1 95.44 92 PRO B O 1
ATOM 1689 N N . ILE B 1 93 ? 3.615 0.512 -8.68 1 97.31 93 ILE B N 1
ATOM 1690 C CA . ILE B 1 93 ? 3.959 0.554 -7.262 1 97.31 93 ILE B CA 1
ATOM 1691 C C . ILE B 1 93 ? 3.775 -0.831 -6.645 1 97.31 93 ILE B C 1
ATOM 1693 O O . ILE B 1 93 ? 2.686 -1.403 -6.703 1 97.31 93 ILE B O 1
ATOM 1697 N N . LEU B 1 94 ? 4.824 -1.328 -6.113 1 98.06 94 LEU B N 1
ATOM 1698 C CA . LEU B 1 94 ? 4.777 -2.66 -5.52 1 98.06 94 LEU B CA 1
ATOM 1699 C C . LEU B 1 94 ? 4.508 -2.578 -4.02 1 98.06 94 LEU B C 1
ATOM 1701 O O . LEU B 1 94 ? 5.148 -1.797 -3.312 1 98.06 94 LEU B O 1
ATOM 1705 N N . LEU B 1 95 ? 3.512 -3.34 -3.572 1 98.62 95 LEU B N 1
ATOM 1706 C CA . LEU B 1 95 ? 3.24 -3.502 -2.148 1 98.62 95 LEU B CA 1
ATOM 1707 C C . LEU B 1 95 ? 3.59 -4.91 -1.685 1 98.62 95 LEU B C 1
ATOM 1709 O O . LEU B 1 95 ? 3.309 -5.887 -2.385 1 98.62 95 LEU B O 1
ATOM 1713 N N . HIS B 1 96 ? 4.207 -5.031 -0.589 1 98.75 96 HIS B N 1
ATOM 1714 C CA . HIS B 1 96 ? 4.457 -6.293 0.097 1 98.75 96 HIS B CA 1
ATOM 1715 C C . HIS B 1 96 ? 4.203 -6.168 1.595 1 98.75 96 HIS B C 1
ATOM 1717 O O . HIS B 1 96 ? 4.906 -5.43 2.289 1 98.75 96 HIS B O 1
ATOM 1723 N N . GLY B 1 97 ? 3.17 -6.824 2.135 1 98.81 97 GLY B N 1
ATOM 1724 C CA . GLY B 1 97 ? 2.789 -6.711 3.535 1 98.81 97 GLY B CA 1
ATOM 1725 C C . GLY B 1 97 ? 1.469 -7.391 3.848 1 98.81 97 GLY B C 1
ATOM 1726 O O . GLY B 1 97 ? 0.944 -8.148 3.029 1 98.81 97 GLY B O 1
ATOM 1727 N N . ASN B 1 98 ? 1.068 -7.254 5.105 1 98.69 98 ASN B N 1
ATOM 1728 C CA . ASN B 1 98 ? -0.26 -7.68 5.531 1 98.69 98 ASN B CA 1
ATOM 1729 C C . ASN B 1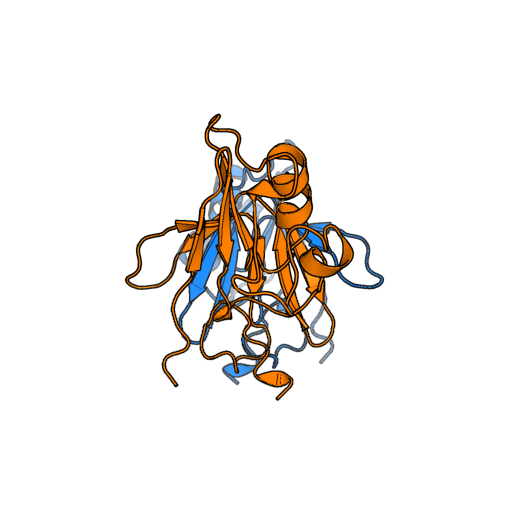 98 ? -1.334 -6.688 5.094 1 98.69 98 ASN B C 1
ATOM 1731 O O . ASN B 1 98 ? -1.547 -5.668 5.75 1 98.69 98 ASN B O 1
ATOM 1735 N N . LEU B 1 99 ? -2.021 -7.039 3.941 1 98.69 99 LEU B N 1
ATOM 1736 C CA . LEU B 1 99 ? -2.85 -6.047 3.262 1 98.69 99 LEU B CA 1
ATOM 1737 C C . LEU B 1 99 ? -4.305 -6.5 3.207 1 98.69 99 LEU B C 1
ATOM 1739 O O . LEU B 1 99 ? -4.586 -7.703 3.182 1 98.69 99 LEU B O 1
ATOM 1743 N N . VAL B 1 100 ? -5.133 -5.547 3.184 1 98.5 100 VAL B N 1
ATOM 1744 C CA . VAL B 1 100 ? -6.531 -5.75 2.818 1 98.5 100 VAL B CA 1
ATOM 1745 C C . VAL B 1 100 ? -6.945 -4.723 1.766 1 98.5 100 VAL B C 1
ATOM 1747 O O . VAL B 1 100 ? -6.797 -3.516 1.974 1 98.5 100 VAL B O 1
ATOM 1750 N N . LEU B 1 101 ? -7.34 -5.184 0.659 1 97.88 101 LEU B N 1
ATOM 1751 C CA . LEU B 1 101 ? -7.785 -4.32 -0.429 1 97.88 101 LEU B CA 1
ATOM 1752 C C . LEU B 1 101 ? -9.289 -4.059 -0.331 1 97.88 101 LEU B C 1
ATOM 1754 O O . LEU B 1 101 ? -10.078 -4.992 -0.181 1 97.88 101 LEU B O 1
ATOM 1758 N N . THR B 1 102 ? -9.617 -2.822 -0.398 1 96.12 102 THR B N 1
ATOM 1759 C CA . THR B 1 102 ? -11.008 -2.387 -0.395 1 96.12 102 THR B CA 1
ATOM 1760 C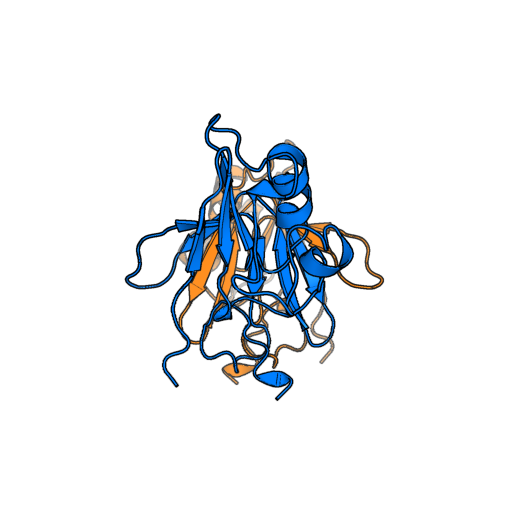 C . THR B 1 102 ? -11.344 -1.644 -1.684 1 96.12 102 THR B C 1
ATOM 1762 O O . THR B 1 102 ? -10.688 -0.657 -2.027 1 96.12 102 TH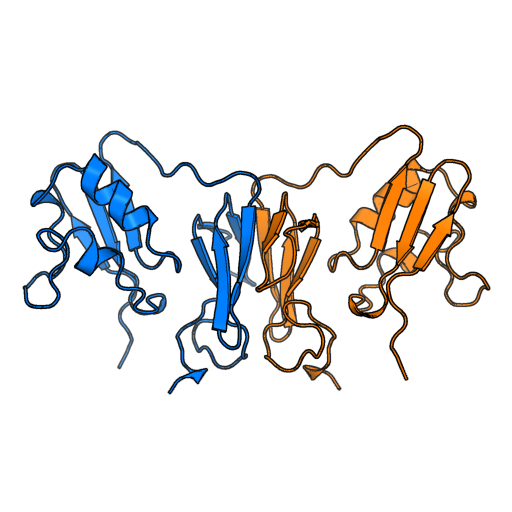R B O 1
ATOM 1765 N N . GLU B 1 103 ? -12.289 -2.115 -2.447 1 90.62 103 GLU B N 1
ATOM 1766 C CA . GLU B 1 103 ? -12.797 -1.497 -3.67 1 90.62 103 GLU B CA 1
ATOM 1767 C C . GLU B 1 103 ? -14.305 -1.26 -3.584 1 90.62 103 GLU B C 1
ATOM 1769 O O . GLU B 1 103 ? -15.016 -1.987 -2.887 1 90.62 103 GLU B O 1
ATOM 1774 N N . PRO B 1 104 ? -14.727 -0.234 -4.309 1 84.12 104 PRO B N 1
ATOM 1775 C CA . PRO B 1 104 ? -16.172 0.014 -4.281 1 84.12 104 PRO B CA 1
ATOM 1776 C C . PRO B 1 104 ? -16.984 -1.209 -4.699 1 84.12 104 PRO B C 1
ATOM 1778 O O . PRO B 1 104 ? -16.625 -1.904 -5.648 1 84.12 104 PRO B O 1
ATOM 1781 N N . LEU B 1 105 ? -18 -1.598 -3.969 1 83.81 105 LEU B N 1
ATOM 1782 C CA . LEU B 1 105 ? -19.016 -2.602 -4.262 1 83.81 105 LEU B CA 1
ATOM 1783 C C . LEU B 1 105 ? -18.406 -4 -4.289 1 83.81 105 LEU B C 1
ATOM 1785 O O . LEU B 1 105 ? -18.984 -4.922 -4.863 1 83.81 105 LEU B O 1
ATOM 1789 N N . GLN B 1 106 ? -17.219 -4.223 -3.854 1 86.25 106 GLN B N 1
ATOM 1790 C CA . GLN B 1 106 ? -16.594 -5.539 -3.744 1 86.25 106 GLN B CA 1
ATOM 1791 C C . GLN B 1 106 ? -16.234 -5.855 -2.297 1 86.25 106 GLN B C 1
ATOM 1793 O O . GLN B 1 106 ? -15.875 -4.957 -1.529 1 86.25 106 GLN B O 1
ATOM 1798 N N . PRO B 1 107 ? -16.438 -7.043 -1.934 1 92.88 107 PRO B N 1
ATOM 1799 C CA . PRO B 1 107 ? -15.945 -7.406 -0.601 1 92.88 107 PRO B CA 1
ATOM 1800 C C . PRO B 1 107 ? -14.438 -7.223 -0.453 1 92.88 107 PRO B C 1
ATOM 1802 O O . PRO B 1 107 ? -13.688 -7.465 -1.403 1 92.88 107 PRO B O 1
ATOM 1805 N N . SER B 1 108 ? -14.031 -6.742 0.691 1 95.38 108 SER B N 1
ATOM 1806 C CA . SER B 1 108 ? -12.594 -6.633 0.948 1 95.38 108 SER B CA 1
ATOM 1807 C C . SER B 1 108 ? -11.93 -8 0.939 1 95.38 108 SER B C 1
ATOM 1809 O O . SER B 1 108 ? -12.539 -9 1.326 1 95.38 108 SER B O 1
ATOM 1811 N N . HIS B 1 109 ? -10.711 -7.996 0.455 1 94.75 109 HIS B N 1
ATOM 1812 C CA . HIS B 1 109 ? -10.023 -9.281 0.464 1 94.75 109 HIS B CA 1
ATOM 1813 C C . HIS B 1 109 ? -8.531 -9.102 0.752 1 94.75 109 HIS B C 1
ATOM 1815 O O . HIS B 1 109 ? -7.949 -8.07 0.412 1 94.75 109 HIS B O 1
ATOM 1821 N N . ARG B 1 110 ? -7.977 -10.102 1.355 1 96.69 110 ARG B N 1
ATOM 1822 C CA . ARG B 1 110 ? -6.602 -10.07 1.842 1 96.69 110 ARG B CA 1
ATOM 1823 C C . ARG B 1 110 ? -5.609 -10.273 0.699 1 96.69 110 ARG B C 1
ATOM 1825 O O . ARG B 1 110 ? -5.902 -10.992 -0.26 1 96.69 110 ARG B O 1
ATOM 1832 N N . GLN B 1 111 ? -4.512 -9.617 0.836 1 97.12 111 GLN B N 1
ATOM 1833 C CA . GLN B 1 111 ? -3.373 -9.75 -0.066 1 97.12 111 GLN B CA 1
ATOM 1834 C C . GLN B 1 111 ? -2.055 -9.703 0.701 1 97.12 111 GLN B C 1
ATOM 1836 O O . GLN B 1 111 ? -1.989 -9.141 1.796 1 97.12 111 GLN B O 1
ATOM 1841 N N . ASN B 1 112 ? -1.016 -10.297 0.017 1 98.19 112 ASN B N 1
ATOM 1842 C CA . ASN B 1 112 ? 0.326 -10.156 0.572 1 98.19 112 ASN B CA 1
ATOM 1843 C C . ASN B 1 112 ? 1.238 -9.367 -0.365 1 98.19 112 ASN B C 1
ATOM 1845 O O . ASN B 1 112 ? 2.277 -8.859 0.056 1 98.19 112 ASN B O 1
ATOM 1849 N N . ARG B 1 113 ? 0.823 -9.359 -1.612 1 98.62 113 ARG B N 1
ATOM 1850 C CA . ARG B 1 113 ? 1.604 -8.695 -2.648 1 98.62 113 ARG B CA 1
ATOM 1851 C C . ARG B 1 113 ? 0.697 -8.125 -3.736 1 98.62 113 ARG B C 1
ATOM 1853 O O . ARG B 1 113 ? -0.269 -8.773 -4.145 1 98.62 113 ARG B O 1
ATOM 1860 N N . MET B 1 114 ? 1 -6.957 -4.109 1 97.88 114 MET B N 1
ATOM 1861 C CA . MET B 1 114 ? 0.261 -6.281 -5.172 1 97.88 114 MET B CA 1
ATOM 1862 C C . MET B 1 114 ? 1.189 -5.414 -6.012 1 97.88 114 MET B C 1
ATOM 1864 O O . MET B 1 114 ? 2.127 -4.809 -5.484 1 97.88 114 MET B O 1
ATOM 1868 N N . ALA B 1 115 ? 0.93 -5.387 -7.27 1 97.75 115 ALA B N 1
ATOM 1869 C CA . ALA B 1 115 ? 1.449 -4.348 -8.148 1 97.75 115 ALA B CA 1
ATOM 1870 C C . ALA B 1 115 ? 0.338 -3.4 -8.594 1 97.75 115 ALA B C 1
ATOM 1872 O O . ALA B 1 115 ? -0.575 -3.803 -9.32 1 97.75 115 ALA B O 1
ATOM 1873 N N . LEU B 1 116 ? 0.44 -2.207 -8.18 1 97.06 116 LEU B N 1
ATOM 1874 C CA . LEU B 1 116 ? -0.611 -1.231 -8.445 1 97.06 116 LEU B CA 1
ATOM 1875 C C . LEU B 1 116 ? -0.302 -0.436 -9.711 1 97.06 116 LEU B C 1
ATOM 1877 O O . LEU B 1 116 ? 0.848 -0.058 -9.945 1 97.06 116 LEU B O 1
ATOM 1881 N N . CYS B 1 117 ? -1.347 -0.161 -10.438 1 95.38 117 CYS B N 1
ATOM 1882 C CA . CYS B 1 117 ? -1.216 0.664 -11.633 1 95.38 117 CYS B CA 1
ATOM 1883 C C . CYS B 1 117 ? -0.918 2.113 -11.266 1 95.38 117 CYS B C 1
ATOM 1885 O O . CYS B 1 117 ? -1.646 2.721 -10.477 1 95.38 117 CYS B O 1
ATOM 1887 N N . ALA B 1 118 ? 0.113 2.625 -11.914 1 93.75 118 ALA B N 1
ATOM 1888 C CA . ALA B 1 118 ? 0.512 4.004 -11.641 1 93.75 118 ALA B CA 1
ATOM 1889 C C . ALA B 1 118 ? 0.361 4.875 -12.883 1 93.75 118 ALA B C 1
ATOM 1891 O O . ALA B 1 118 ? 0.812 6.023 -12.906 1 93.75 118 ALA B O 1
ATOM 1892 N N . CYS B 1 119 ? -0.288 4.406 -13.93 1 93.25 119 CYS B N 1
ATOM 1893 C CA . CYS B 1 119 ? -0.353 5.172 -15.164 1 93.25 119 CYS B CA 1
ATOM 1894 C C . CYS B 1 119 ? -1.798 5.434 -15.57 1 93.25 119 CYS B C 1
ATOM 1896 O O . CYS B 1 119 ? -2.061 6.238 -16.469 1 93.25 119 CYS B O 1
ATOM 1898 N N . GLY B 1 120 ? -2.664 4.684 -14.984 1 91.69 120 GLY B N 1
ATOM 1899 C CA . GLY B 1 120 ? -4.078 4.902 -15.25 1 91.69 120 GLY B CA 1
ATOM 1900 C C . GLY B 1 120 ? -4.582 4.129 -16.453 1 91.69 120 GLY B C 1
ATOM 1901 O O . GLY B 1 120 ? -5.762 4.211 -16.812 1 91.69 120 GLY B O 1
ATOM 1902 N N . ARG B 1 121 ? -3.75 3.295 -17.031 1 92.94 121 ARG B N 1
ATOM 1903 C CA . ARG B 1 121 ? -4.133 2.678 -18.297 1 92.94 121 ARG B CA 1
ATOM 1904 C C . ARG B 1 121 ? -4.547 1.225 -18.094 1 92.94 121 ARG B C 1
ATOM 1906 O O . ARG B 1 121 ? -5.07 0.59 -19.016 1 92.94 121 ARG B O 1
ATOM 1913 N N . SER B 1 122 ? -4.316 0.663 -16.891 1 93.69 122 SER B N 1
ATOM 1914 C CA . SER B 1 122 ? -4.652 -0.735 -16.656 1 93.69 122 SER B CA 1
ATOM 1915 C C . SER B 1 122 ? -6.156 -0.972 -16.781 1 93.69 122 SER B C 1
ATOM 1917 O O . SER B 1 122 ? -6.957 -0.175 -16.281 1 93.69 122 SER B O 1
ATOM 1919 N N . ALA B 1 123 ? -6.52 -2.104 -17.406 1 91.94 123 ALA B N 1
ATOM 1920 C CA . ALA B 1 123 ? -7.914 -2.531 -17.453 1 91.94 123 ALA B CA 1
ATOM 1921 C C . ALA B 1 123 ? -8.312 -3.277 -16.188 1 91.94 123 ALA B C 1
ATOM 1923 O O . ALA B 1 123 ? -9.484 -3.604 -15.992 1 91.94 123 ALA B O 1
ATOM 1924 N N . LYS B 1 124 ? -7.363 -3.449 -15.297 1 91.06 124 LYS B N 1
ATOM 1925 C CA . LYS B 1 124 ? -7.594 -4.23 -14.078 1 91.06 124 LYS B CA 1
ATOM 1926 C C . LYS B 1 124 ? -7.316 -3.4 -12.828 1 91.06 124 LYS B C 1
ATOM 1928 O O . LYS B 1 124 ? -6.988 -3.949 -11.773 1 91.06 124 LYS B O 1
ATOM 1933 N N . ARG B 1 125 ? -7.492 -2.156 -12.945 1 92.94 125 ARG B N 1
ATOM 1934 C CA . ARG B 1 125 ? -7.238 -1.293 -11.797 1 92.94 125 ARG B CA 1
ATOM 1935 C C . ARG B 1 125 ? -7.977 -1.793 -10.562 1 92.94 125 ARG B C 1
ATOM 1937 O O . ARG B 1 125 ? -9.086 -2.312 -10.664 1 92.94 125 ARG B O 1
ATOM 1944 N N . PRO B 1 126 ? -7.262 -1.693 -9.375 1 94.94 126 PRO B N 1
ATOM 1945 C CA . PRO B 1 126 ? -6.035 -0.928 -9.133 1 94.94 126 PRO B CA 1
ATOM 1946 C C . PRO B 1 126 ? -4.773 -1.71 -9.484 1 94.94 126 PRO B C 1
ATOM 1948 O O . PRO B 1 126 ? -3.666 -1.17 -9.406 1 94.94 126 PRO B O 1
ATOM 1951 N N . PHE B 1 127 ? -4.938 -2.973 -9.969 1 95.75 127 PHE B N 1
ATOM 1952 C CA . PHE B 1 127 ? -3.766 -3.768 -10.312 1 95.75 127 PHE B CA 1
ATOM 1953 C C . PHE B 1 127 ? -3.162 -3.295 -11.633 1 95.75 127 PHE B C 1
ATOM 1955 O O . PHE B 1 127 ? -3.877 -2.795 -12.5 1 95.75 127 PHE B O 1
ATOM 1962 N N . CYS B 1 128 ? -1.887 -3.465 -11.727 1 95.69 128 CYS B N 1
ATOM 1963 C CA . CYS B 1 128 ? -1.172 -3.197 -12.969 1 95.69 128 CYS B CA 1
ATOM 1964 C C . CYS B 1 128 ? -1.288 -4.375 -13.93 1 95.69 128 CYS B C 1
ATOM 1966 O O . CYS B 1 128 ? -1.12 -5.527 -13.523 1 95.69 128 CYS B O 1
ATOM 1968 N N . ASP B 1 129 ? -1.567 -4.016 -15.203 1 93.12 129 ASP B N 1
ATOM 1969 C CA . ASP B 1 129 ? -1.609 -5.062 -16.219 1 93.12 129 ASP B CA 1
ATOM 1970 C C . ASP B 1 129 ? -0.628 -4.77 -17.359 1 93.12 129 ASP B C 1
ATOM 1972 O O . ASP B 1 129 ? -0.78 -5.289 -18.469 1 93.12 129 ASP B O 1
ATOM 1976 N N . ASN B 1 130 ? 0.266 -3.867 -17.172 1 91.19 130 ASN B N 1
ATOM 1977 C CA . ASN B 1 130 ? 1.322 -3.494 -18.109 1 91.19 130 ASN B CA 1
ATOM 1978 C C . ASN B 1 130 ? 0.753 -2.875 -19.391 1 91.19 130 ASN B C 1
ATOM 1980 O O . ASN B 1 130 ? 1.389 -2.918 -20.438 1 91.19 130 ASN B O 1
ATOM 1984 N N . ALA B 1 131 ? -0.37 -2.326 -19.312 1 90.12 131 ALA B N 1
ATOM 1985 C CA . ALA B 1 131 ? -1 -1.747 -20.5 1 90.12 131 ALA B CA 1
ATOM 1986 C C . ALA B 1 131 ? -0.186 -0.573 -21.031 1 90.12 131 ALA B C 1
ATOM 1988 O O . ALA B 1 131 ? -0.262 -0.247 -22.219 1 90.12 131 ALA B O 1
ATOM 1989 N N . CYS B 1 132 ? 0.582 0.079 -20.125 1 84 132 CYS B N 1
ATOM 1990 C CA . CYS B 1 132 ? 1.336 1.252 -20.547 1 84 132 CYS B CA 1
ATOM 1991 C C . CYS B 1 132 ? 2.553 0.847 -21.375 1 84 132 CYS B C 1
ATOM 1993 O O . CYS B 1 132 ? 3.174 1.688 -22.031 1 84 132 CYS B O 1
ATOM 1995 N N . ARG B 1 133 ? 2.953 -0.306 -21.234 1 77.06 133 ARG B N 1
ATOM 1996 C CA . ARG B 1 133 ? 4.109 -0.758 -22 1 77.06 133 ARG B CA 1
ATOM 1997 C C . ARG B 1 133 ? 3.693 -1.271 -23.375 1 77.06 133 ARG B C 1
ATOM 1999 O O . ARG B 1 133 ? 4.543 -1.514 -24.234 1 77.06 133 ARG B O 1
ATOM 2006 N N . THR B 1 134 ? 2.398 -1.375 -23.578 1 62.53 134 THR B N 1
ATOM 2007 C CA . THR B 1 134 ? 1.934 -1.804 -24.891 1 62.53 134 THR B CA 1
ATOM 2008 C C . THR B 1 134 ? 1.487 -0.606 -25.734 1 62.53 134 THR B C 1
ATOM 2010 O O . THR B 1 134 ? 0.875 0.327 -25.203 1 62.53 134 THR B O 1
#

Secondary structure (DSSP, 8-state):
------EEEE-SSEEEEE-GGG-----HHHHH-TTTB-TTSSSSB-GGGS-HHHHHHHHTT-TTS-EEEEETT-------SSEEEEE-TTSPEEEEEEEEEE-TTS--EEEEEEEE-SSS--TTTTB---GGG-/------EEEE-SSEEEEE-GGG-----HHHHH-TTTB-TTSSSSB-GGGS-HHHHHHHHTT-TTS-EEEEETT-------SSEEEEE-TTSPEEEEEEEEEE-TTS--EEEEEEEE-SSS--TTTTB---GGG-

Nearest PDB structures (foldseek):
  8tie-assembly1_l  TM=1.613E-01  e=8.412E+00  Saccharomyces cerevisiae
  6rup-assembly1_B-2  TM=3.411E-01  e=2.718E+00  Homo sapiens
  4kp4-assembly1_B  TM=2.362E-01  e=5.880E-01  Escherichia coli K-12
  8tie-assembly1_l  TM=1.612E-01  e=4.435E+00  Saccharomyces cerevisiae

Radius of gyration: 21.4 Å; Cα contacts (8 Å, |Δi|>4): 592; chains: 2; bounding box: 37×67×51 Å

Sequence (268 aa):
MTEPGPKSYQGSDIAVTFDGGRCLHFAECVRGLPEVFDVTARPWISPDNADAAVVADVVERCPSGALQYSRRDGAEEVPPDPTVVTAVESGPILLHGNLVLTEPLQPSHRQNRMALCACGRSAKRPFCDNACRTMTEPGPKSYQGSDIAVTFDGGRCLHFAECVRGLPEVFDVTARPWISPDNADAAVVADVVERCPSGALQYSRRDGAEEVPPDPTVVTAVESGPILLHGNLVLTEPLQPSHRQNRMALCACGRSAKRPFCDNACRT

InterPro domains:
  IPR010693 Divergent 4Fe-4S mono-cluster [PF06902] (9-71)
  IPR018967 Iron-binding zinc finger, CDGSH type [PF09360] (91-130)
  IPR042216 MitoNEET, CDGSH iron-sulfur domain [G3DSA:3.40.5.90] (83-134)

Solvent-accessible surface area (backbone atoms only — not comparable to full-atom values): 14563 Å² total; per-residue (Å²): 128,82,74,66,72,67,46,77,34,78,33,91,51,26,31,39,34,41,26,67,67,34,48,78,77,81,50,41,45,49,72,67,38,48,77,29,33,29,91,86,48,87,71,34,58,36,50,68,65,48,55,50,70,58,52,51,56,36,37,70,56,36,59,35,36,21,38,44,73,49,37,71,88,64,65,72,88,79,54,51,84,56,25,38,36,36,48,43,85,100,44,43,36,33,37,36,13,50,34,32,42,36,45,82,98,46,81,67,46,78,42,51,34,33,27,28,32,28,54,57,59,31,93,52,66,64,34,29,50,62,45,80,79,100,127,82,74,68,71,68,46,77,34,78,32,90,50,27,31,40,33,40,27,67,67,34,49,78,76,81,51,42,44,47,72,68,38,47,76,28,32,30,90,87,48,88,71,34,58,36,52,68,64,48,55,49,71,59,53,51,56,36,35,70,56,36,60,35,34,21,39,46,73,50,38,70,88,65,66,70,89,80,56,51,84,56,25,38,35,36,48,44,85,99,44,42,35,34,36,38,13,51,35,32,42,38,45,82,99,46,83,66,44,78,43,52,33,34,26,29,31,29,54,57,60,32,91,52,66,64,34,30,49,63,44,78,80,100